Protein AF-A0A6G3WTG4-F1 (afdb_monomer_lite)

Secondary structure (DSSP, 8-state):
-HHHHHHHGGGSGGG---SSTTHHHHHHHHHHHTPPP-EEE-TT---EEETTSPBPSS---SS-TTTTTTS--TT-----TT--S--PPPHHHHHHHHHHT--HHHHHHHHHHHHHHHHHT-SS-SS---SSPPP---SSPPPHHHHHHHHHHHHHHHHHH-EEETTEEE-EEEEEETTTEEEEEE--SSTTTSTHHHHHHHHHHHHHH--HHHHHHHHHHHTTHHHHHHHHHTTGGGGGGT---SSSSHHHHHHHHHHHHHHTT-HHHHHTHHHHHHHHHHHHHHS----

Radius of gyration: 23.37 Å; chains: 1; bounding box: 62×55×61 Å

Structure (mmCIF, N/CA/C/O backbone):
data_AF-A0A6G3WTG4-F1
#
_entry.id   AF-A0A6G3WTG4-F1
#
loop_
_atom_site.group_PDB
_atom_site.id
_atom_site.type_symbol
_atom_site.label_atom_id
_atom_site.label_alt_id
_atom_site.label_comp_id
_atom_site.label_asym_id
_atom_site.label_entity_id
_atom_site.label_seq_id
_atom_site.pdbx_PDB_ins_code
_atom_site.Cartn_x
_atom_site.Cartn_y
_atom_site.Cartn_z
_atom_site.occupancy
_atom_site.B_iso_or_equiv
_atom_site.auth_seq_id
_atom_site.auth_comp_id
_atom_site.auth_asym_id
_atom_site.auth_atom_id
_atom_site.pdbx_PDB_model_num
ATOM 1 N N . THR A 1 1 ? 38.946 -6.877 -20.971 1.00 78.12 1 THR A N 1
ATOM 2 C CA . THR A 1 1 ? 39.059 -5.399 -20.914 1.00 78.12 1 THR A CA 1
ATOM 3 C C . THR A 1 1 ? 38.094 -4.863 -19.874 1.00 78.12 1 THR A C 1
ATOM 5 O O . THR A 1 1 ? 37.058 -5.487 -19.679 1.00 78.12 1 THR A O 1
ATOM 8 N N . GLU A 1 2 ? 38.395 -3.742 -19.220 1.00 84.19 2 GLU A N 1
ATOM 9 C CA . GLU A 1 2 ? 37.526 -3.104 -18.210 1.00 84.19 2 GLU A CA 1
ATOM 10 C C . GLU A 1 2 ? 36.091 -2.872 -18.721 1.00 84.19 2 GLU A C 1
ATOM 12 O O . GLU A 1 2 ? 35.128 -3.259 -18.064 1.00 84.19 2 GLU A O 1
ATOM 17 N N . ARG A 1 3 ? 35.951 -2.429 -19.978 1.00 83.31 3 ARG A N 1
ATOM 18 C CA . ARG A 1 3 ? 34.663 -2.282 -20.683 1.00 83.31 3 ARG A CA 1
ATOM 19 C C . ARG A 1 3 ? 33.805 -3.558 -20.717 1.00 83.31 3 ARG A C 1
ATOM 21 O O . ARG A 1 3 ? 32.595 -3.479 -20.557 1.00 83.31 3 ARG A O 1
ATOM 28 N N . HIS A 1 4 ? 34.415 -4.738 -20.860 1.00 80.62 4 HIS A N 1
ATOM 29 C CA . HIS A 1 4 ? 33.683 -6.014 -20.849 1.00 80.62 4 HIS A CA 1
ATOM 30 C C . HIS A 1 4 ? 33.113 -6.337 -19.464 1.00 80.62 4 HIS A C 1
ATOM 32 O O . HIS A 1 4 ? 32.021 -6.886 -19.367 1.00 80.62 4 HIS A O 1
ATOM 38 N N . ARG A 1 5 ? 33.835 -5.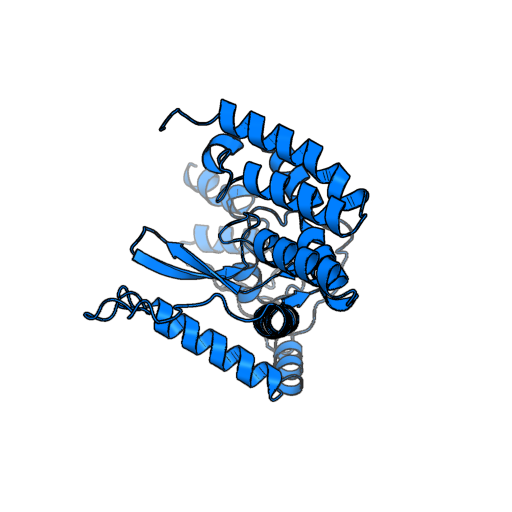987 -18.388 1.00 79.69 5 ARG A N 1
ATOM 39 C CA . ARG A 1 5 ? 33.347 -6.181 -17.014 1.00 79.69 5 ARG A CA 1
ATOM 40 C C . ARG A 1 5 ? 32.158 -5.272 -16.724 1.00 79.69 5 ARG A C 1
ATOM 42 O O . ARG A 1 5 ? 31.170 -5.746 -16.179 1.00 79.69 5 ARG A O 1
ATOM 49 N N . VAL A 1 6 ? 32.226 -4.011 -17.153 1.00 82.25 6 VAL A N 1
ATOM 50 C CA . VAL A 1 6 ? 31.122 -3.054 -16.989 1.00 82.25 6 VAL A CA 1
ATOM 51 C C . VAL A 1 6 ? 29.867 -3.527 -17.727 1.00 82.25 6 VAL A C 1
ATOM 53 O O . VAL A 1 6 ? 28.809 -3.614 -17.117 1.00 82.25 6 VAL A O 1
ATOM 56 N N . LEU A 1 7 ? 29.974 -3.914 -19.001 1.00 82.88 7 LEU A N 1
ATOM 57 C CA . LEU A 1 7 ? 28.808 -4.364 -19.775 1.00 82.88 7 LEU A CA 1
ATOM 58 C C . LEU A 1 7 ? 28.239 -5.703 -19.284 1.00 82.88 7 LEU A C 1
ATOM 60 O O . LEU A 1 7 ? 27.034 -5.917 -19.354 1.00 82.88 7 LEU A O 1
ATOM 64 N N . SER A 1 8 ? 29.068 -6.582 -18.710 1.00 79.44 8 SER A N 1
ATOM 65 C CA . SER A 1 8 ? 28.575 -7.829 -18.112 1.00 79.44 8 SER A CA 1
ATOM 66 C C . SER A 1 8 ? 27.673 -7.621 -16.889 1.00 79.44 8 SER A C 1
ATOM 68 O O . SER A 1 8 ? 26.942 -8.542 -16.537 1.00 79.44 8 SER A O 1
ATOM 70 N N . LEU A 1 9 ? 27.660 -6.423 -16.283 1.00 79.81 9 LEU A N 1
ATOM 71 C CA . LEU A 1 9 ? 26.745 -6.089 -15.186 1.00 79.81 9 LEU A CA 1
ATOM 72 C C . LEU A 1 9 ? 25.273 -6.097 -15.624 1.00 79.81 9 LEU A C 1
ATOM 74 O O . LEU A 1 9 ? 24.417 -6.393 -14.795 1.00 79.81 9 LEU A O 1
ATOM 78 N N . LEU A 1 10 ? 24.969 -5.859 -16.907 1.00 76.31 10 LEU A N 1
ATOM 79 C CA . LEU A 1 10 ? 23.600 -5.962 -17.443 1.00 76.31 10 LEU A CA 1
ATOM 80 C C . LEU A 1 10 ? 23.030 -7.383 -17.329 1.00 76.31 10 LEU A C 1
ATOM 82 O O . LEU A 1 10 ? 21.827 -7.564 -17.205 1.00 76.31 10 LEU A O 1
ATOM 86 N N . ARG A 1 11 ? 23.906 -8.396 -17.302 1.00 74.12 11 ARG A N 1
ATOM 87 C CA . ARG A 1 11 ? 23.529 -9.805 -17.115 1.00 74.12 11 ARG A CA 1
ATOM 88 C C . ARG A 1 11 ? 23.404 -10.205 -15.647 1.00 74.12 11 ARG A C 1
ATOM 90 O O . ARG A 1 11 ? 23.148 -11.365 -15.339 1.00 74.12 11 ARG A O 1
ATOM 97 N N . THR A 1 12 ? 23.654 -9.277 -14.730 1.00 71.62 12 THR A N 1
ATOM 98 C CA . THR A 1 12 ? 23.569 -9.528 -13.292 1.00 71.62 12 THR A CA 1
ATOM 99 C C . THR A 1 12 ? 22.287 -8.919 -12.736 1.00 71.62 12 THR A C 1
ATOM 101 O O . THR A 1 12 ? 21.845 -7.874 -13.213 1.00 71.62 12 THR A O 1
ATOM 104 N N . PRO A 1 13 ? 21.724 -9.480 -11.654 1.00 61.97 13 PRO A N 1
ATOM 105 C CA . PRO A 1 13 ? 20.524 -8.932 -11.021 1.00 61.97 13 PRO A CA 1
ATOM 106 C C . PRO A 1 13 ? 20.743 -7.567 -10.340 1.00 61.97 13 PRO A C 1
ATOM 108 O O . PRO A 1 13 ? 19.800 -7.028 -9.749 1.00 61.97 13 PRO A O 1
ATOM 111 N N . LEU A 1 14 ? 21.962 -7.006 -10.409 1.00 63.53 14 LEU A N 1
ATOM 112 C CA . LEU A 1 14 ? 22.322 -5.702 -9.847 1.00 63.53 14 LEU A CA 1
ATOM 113 C C . LEU A 1 14 ? 21.480 -4.567 -10.436 1.00 63.53 14 LEU A C 1
ATOM 115 O O . LEU A 1 14 ? 21.121 -3.646 -9.712 1.00 63.53 14 LEU A O 1
ATOM 119 N N . LEU A 1 15 ? 21.135 -4.647 -11.724 1.00 59.84 15 LEU A N 1
ATOM 120 C CA . LEU A 1 15 ? 20.312 -3.643 -12.412 1.00 59.84 15 LEU A CA 1
ATOM 121 C C . LEU A 1 15 ? 18.838 -4.064 -12.551 1.00 59.84 15 LEU A C 1
ATOM 123 O O . LEU A 1 15 ? 18.029 -3.325 -13.108 1.00 59.84 15 LEU A O 1
ATOM 127 N N . GLY A 1 16 ? 18.480 -5.230 -12.005 1.00 58.91 16 GLY A N 1
ATOM 128 C CA . GLY A 1 16 ? 17.195 -5.891 -12.220 1.00 58.91 16 GLY A CA 1
ATOM 129 C C . GLY A 1 16 ? 17.355 -7.211 -12.971 1.00 58.91 16 GLY A C 1
ATOM 130 O O . GLY A 1 16 ? 18.402 -7.484 -13.549 1.00 58.91 16 GLY A O 1
ATOM 131 N N . VAL A 1 17 ? 16.323 -8.052 -12.929 1.00 56.94 17 VAL A N 1
ATOM 132 C CA . VAL A 1 17 ? 16.232 -9.214 -13.822 1.00 56.94 17 VAL A CA 1
ATOM 133 C C . VAL A 1 17 ? 15.582 -8.721 -15.118 1.00 56.94 17 VAL A C 1
ATOM 135 O O . VAL A 1 17 ? 14.528 -8.081 -15.025 1.00 56.94 17 VAL A O 1
ATOM 138 N N . PRO A 1 18 ? 16.182 -8.959 -16.298 1.00 59.97 18 PRO A N 1
ATOM 139 C CA . PRO A 1 18 ? 15.568 -8.600 -17.570 1.00 59.97 18 PRO A CA 1
ATOM 140 C C . PRO A 1 18 ? 14.164 -9.195 -17.680 1.00 59.97 18 PRO A C 1
ATOM 142 O O . PRO A 1 18 ? 13.947 -10.367 -17.380 1.00 59.97 18 PRO A O 1
ATOM 145 N N . ALA A 1 19 ? 13.200 -8.382 -18.118 1.00 61.69 19 ALA A N 1
ATOM 146 C CA . ALA A 1 19 ? 11.822 -8.838 -18.311 1.00 61.69 19 ALA A CA 1
ATOM 147 C C . ALA A 1 19 ? 11.690 -9.846 -19.469 1.00 61.69 19 ALA A C 1
ATOM 149 O O . ALA A 1 19 ? 10.662 -10.509 -19.583 1.00 61.69 19 ALA A O 1
ATOM 150 N N . LEU A 1 20 ? 12.710 -9.934 -20.329 1.00 68.50 20 LEU A N 1
ATOM 151 C CA . LEU A 1 20 ? 12.785 -10.826 -21.476 1.00 68.50 20 LEU A CA 1
ATOM 152 C C . LEU A 1 20 ? 14.198 -11.402 -21.598 1.00 68.50 20 LEU A C 1
ATOM 154 O O . LEU A 1 20 ? 15.146 -10.615 -21.619 1.00 68.50 20 LEU A O 1
ATOM 158 N N . PRO A 1 21 ? 14.346 -12.730 -21.725 1.00 69.25 21 PRO A N 1
ATOM 159 C CA . PRO A 1 21 ? 15.634 -13.349 -22.025 1.00 69.25 21 PRO A CA 1
ATOM 160 C C . PRO A 1 21 ? 16.202 -12.841 -23.357 1.00 69.25 21 PRO A C 1
ATOM 162 O O . PRO A 1 21 ? 15.462 -12.721 -24.325 1.00 69.25 21 PRO A O 1
ATOM 165 N N . GLY A 1 22 ? 17.507 -12.588 -23.445 1.00 74.50 22 GLY A N 1
ATOM 166 C CA . GLY A 1 22 ? 18.177 -12.241 -24.706 1.00 74.50 22 GLY A CA 1
ATOM 167 C C . GLY A 1 22 ? 18.103 -10.764 -25.113 1.00 74.50 22 GLY A C 1
ATOM 168 O O . GLY A 1 22 ? 18.772 -10.376 -26.072 1.00 74.50 22 GLY A O 1
ATOM 169 N N . VAL A 1 23 ? 17.373 -9.918 -24.375 1.00 81.81 23 VAL A N 1
ATOM 170 C CA . VAL A 1 23 ? 17.452 -8.452 -24.538 1.00 81.81 23 VAL A CA 1
ATOM 171 C C . VAL A 1 23 ? 18.851 -7.965 -24.170 1.00 81.81 23 VAL A C 1
ATOM 173 O O . VAL A 1 23 ? 19.445 -7.177 -24.902 1.00 81.81 23 VAL A O 1
ATOM 176 N N . GLU A 1 24 ? 19.415 -8.499 -23.089 1.00 83.88 24 GLU A N 1
ATOM 177 C CA . GLU A 1 24 ? 20.745 -8.164 -22.590 1.00 83.88 24 GLU A CA 1
ATOM 178 C C . GLU A 1 24 ? 21.856 -8.411 -23.621 1.00 83.88 24 GLU A C 1
ATOM 180 O O . GLU A 1 24 ? 22.848 -7.683 -23.650 1.00 83.88 24 GLU A O 1
ATOM 185 N N . ASP A 1 25 ? 21.703 -9.413 -24.490 1.00 83.50 25 ASP A N 1
ATOM 186 C CA . ASP A 1 25 ? 22.703 -9.726 -25.510 1.00 83.50 25 ASP A CA 1
ATOM 187 C C . ASP A 1 25 ? 22.714 -8.686 -26.633 1.00 83.50 25 ASP A C 1
ATOM 189 O O . ASP A 1 25 ? 23.789 -8.267 -27.075 1.00 83.50 25 ASP A O 1
ATOM 193 N N . GLU A 1 26 ? 21.537 -8.220 -27.051 1.00 85.31 26 GLU A N 1
ATOM 194 C CA . GLU A 1 26 ? 21.416 -7.158 -28.049 1.00 85.31 26 GLU A CA 1
ATOM 195 C C . GLU A 1 26 ? 21.790 -5.788 -27.452 1.00 85.31 26 GLU A C 1
ATOM 197 O O . GLU A 1 26 ? 22.545 -5.050 -28.085 1.00 85.31 26 GLU A O 1
ATOM 202 N N . GLU A 1 27 ? 21.412 -5.490 -26.199 1.00 86.50 27 GLU A N 1
ATOM 203 C CA . GLU A 1 27 ? 21.856 -4.274 -25.494 1.00 86.50 27 GLU A CA 1
ATOM 204 C C . GLU A 1 27 ? 23.383 -4.199 -25.400 1.00 86.50 27 GLU A C 1
ATOM 206 O O . GLU A 1 27 ? 23.992 -3.170 -25.702 1.00 86.50 27 GLU A O 1
ATOM 211 N N . VAL A 1 28 ? 24.028 -5.302 -25.008 1.00 87.25 28 VAL A N 1
ATOM 212 C CA . VAL A 1 28 ? 25.489 -5.379 -24.922 1.00 87.25 28 VAL A CA 1
ATOM 213 C C . VAL A 1 28 ? 26.121 -5.191 -26.303 1.00 87.25 28 VAL A C 1
ATOM 215 O O . VAL A 1 28 ? 27.131 -4.493 -26.405 1.00 87.25 28 VAL A O 1
ATOM 218 N N . ALA A 1 29 ? 25.551 -5.767 -27.366 1.00 86.56 29 ALA A N 1
ATOM 219 C CA . ALA A 1 29 ? 26.068 -5.626 -28.728 1.00 86.56 29 ALA A CA 1
ATOM 220 C C . ALA A 1 29 ? 25.998 -4.177 -29.253 1.00 86.56 29 ALA A C 1
ATOM 222 O O . ALA A 1 29 ? 26.974 -3.682 -29.830 1.00 86.56 29 ALA A O 1
ATOM 223 N N . GLU A 1 30 ? 24.886 -3.477 -29.017 1.00 86.81 30 GLU A N 1
ATOM 224 C CA . GLU A 1 30 ? 24.714 -2.070 -29.406 1.00 86.81 30 GLU A CA 1
ATOM 225 C C . GLU A 1 30 ? 25.645 -1.154 -28.589 1.00 86.81 30 GLU A C 1
ATOM 227 O O . GLU A 1 30 ? 26.399 -0.358 -29.156 1.00 86.81 30 GLU A O 1
ATOM 232 N N . LEU A 1 31 ? 25.745 -1.364 -27.271 1.00 90.25 31 LEU A N 1
ATOM 233 C CA . LEU A 1 31 ? 26.673 -0.616 -26.409 1.00 90.25 31 LEU A CA 1
ATOM 234 C C . LEU A 1 31 ? 28.150 -0.868 -26.749 1.00 90.25 31 LEU A C 1
ATOM 236 O O . LEU A 1 31 ? 28.999 0.016 -26.579 1.00 90.25 31 LEU A O 1
ATOM 240 N N . TRP A 1 32 ? 28.499 -2.063 -27.231 1.00 87.81 32 TRP A N 1
ATOM 241 C CA . TRP A 1 32 ? 29.840 -2.342 -27.754 1.00 87.81 32 TRP A CA 1
ATOM 242 C C . TRP A 1 32 ? 30.146 -1.542 -29.018 1.00 87.81 32 TRP A C 1
ATOM 244 O O . TRP A 1 32 ? 31.274 -1.064 -29.170 1.00 87.81 32 TRP A O 1
ATOM 254 N N . SER A 1 33 ? 29.140 -1.335 -29.863 1.00 87.44 33 SER A N 1
ATOM 255 C CA . SER A 1 33 ? 29.234 -0.521 -31.080 1.00 87.44 33 SER A CA 1
ATOM 256 C C . SER A 1 33 ? 29.268 0.984 -30.783 1.00 87.44 33 SER A C 1
ATOM 258 O O . SER A 1 33 ? 29.678 1.769 -31.631 1.00 87.44 33 SER A O 1
ATOM 260 N N . GLY A 1 34 ? 28.965 1.375 -29.538 1.00 86.75 34 GLY A N 1
ATOM 261 C CA . GLY A 1 34 ? 28.900 2.773 -29.107 1.00 86.75 34 GLY A CA 1
ATOM 262 C C . GLY A 1 34 ? 27.528 3.408 -29.334 1.00 86.75 34 GLY A C 1
ATOM 263 O O . GLY A 1 34 ? 27.402 4.621 -29.180 1.00 86.75 34 GLY A O 1
ATOM 264 N N . ASP A 1 35 ? 26.527 2.595 -29.669 1.00 88.94 35 ASP A N 1
ATOM 265 C CA . ASP A 1 35 ? 25.153 3.021 -29.896 1.00 88.94 35 ASP A CA 1
ATOM 266 C C . ASP A 1 35 ? 24.336 2.987 -28.596 1.00 88.94 35 ASP A C 1
ATOM 268 O O . ASP A 1 35 ? 24.682 2.308 -27.624 1.00 88.94 35 ASP A O 1
ATOM 272 N N . VAL A 1 36 ? 23.232 3.738 -28.579 1.00 88.12 36 VAL A N 1
ATOM 273 C CA . VAL A 1 36 ? 22.210 3.645 -27.528 1.00 88.12 36 VAL A CA 1
ATOM 274 C C . VAL A 1 36 ? 21.257 2.509 -27.906 1.00 88.12 36 VAL A C 1
ATOM 276 O O . VAL A 1 36 ? 20.676 2.597 -28.988 1.00 88.12 36 VAL A O 1
ATOM 279 N N . PRO A 1 37 ? 21.056 1.485 -27.053 1.00 88.06 37 PRO A N 1
ATOM 280 C CA . PRO A 1 37 ? 20.137 0.394 -27.359 1.00 88.06 37 PRO A CA 1
ATOM 281 C C . PRO A 1 37 ? 18.717 0.888 -27.628 1.00 88.06 37 PRO A C 1
ATOM 283 O O . PRO A 1 37 ? 18.170 1.699 -26.872 1.00 88.06 37 PRO A O 1
ATOM 286 N N . VAL A 1 38 ? 18.110 0.388 -28.701 1.00 86.56 38 VAL A N 1
ATOM 287 C CA . VAL A 1 38 ? 16.732 0.705 -29.087 1.00 86.56 38 VAL A CA 1
ATOM 288 C C . VAL A 1 38 ? 16.013 -0.588 -29.422 1.00 86.56 38 VAL A C 1
ATOM 290 O O . VAL A 1 38 ? 16.534 -1.429 -30.144 1.00 86.56 38 VAL A O 1
ATOM 293 N N . PHE A 1 39 ? 14.772 -0.713 -28.958 1.00 87.31 39 PHE A N 1
ATOM 294 C CA . PHE A 1 39 ? 13.924 -1.846 -29.298 1.00 87.31 39 PHE A CA 1
ATOM 295 C C . PHE A 1 39 ? 12.597 -1.384 -29.889 1.00 87.31 39 PHE A C 1
ATOM 297 O O . PHE A 1 39 ? 11.976 -0.436 -29.406 1.00 87.31 39 PHE A O 1
ATOM 304 N N . GLY A 1 40 ? 12.159 -2.067 -30.943 1.00 85.94 40 GLY A N 1
ATOM 305 C CA . GLY A 1 40 ? 10.890 -1.828 -31.621 1.00 85.94 40 GLY A CA 1
ATOM 306 C C . GLY A 1 40 ? 9.964 -3.034 -31.534 1.00 85.94 40 GLY A C 1
ATOM 307 O O . GLY A 1 40 ? 10.412 -4.172 -31.461 1.00 85.94 40 GLY A O 1
ATOM 308 N N . THR A 1 41 ? 8.656 -2.794 -31.592 1.00 86.56 41 THR A N 1
ATOM 309 C CA . THR A 1 41 ? 7.633 -3.842 -31.706 1.00 86.56 41 THR A CA 1
ATOM 310 C C . THR A 1 41 ? 6.476 -3.350 -32.577 1.00 86.56 41 THR A C 1
ATOM 312 O O . THR A 1 41 ? 6.261 -2.143 -32.723 1.00 86.56 41 THR A O 1
ATOM 315 N N . ARG A 1 42 ? 5.728 -4.269 -33.195 1.00 86.31 42 ARG A N 1
ATOM 316 C CA . ARG A 1 42 ? 4.506 -3.941 -33.938 1.00 86.31 42 ARG A CA 1
ATOM 317 C C . ARG A 1 42 ? 3.345 -4.050 -32.958 1.00 86.31 42 ARG A C 1
ATOM 319 O O . ARG A 1 42 ? 3.260 -5.072 -32.290 1.00 86.31 42 ARG A O 1
ATOM 326 N N . PRO A 1 43 ? 2.399 -3.094 -32.914 1.00 83.44 43 PRO A N 1
ATOM 327 C CA . PRO A 1 43 ? 1.315 -3.129 -31.932 1.00 83.44 43 PRO A CA 1
ATOM 328 C C . PRO A 1 43 ? 0.539 -4.453 -31.903 1.00 83.44 43 PRO A C 1
ATOM 330 O O . PRO A 1 43 ? 0.196 -4.927 -30.830 1.00 83.44 43 PRO A O 1
ATOM 333 N N . GLY A 1 44 ? 0.290 -5.069 -33.063 1.00 85.50 44 GLY A N 1
ATOM 334 C CA . GLY A 1 44 ? -0.403 -6.358 -33.184 1.00 85.50 44 GLY A CA 1
ATOM 335 C C . GLY A 1 44 ? 0.490 -7.599 -33.078 1.00 85.50 44 GLY A C 1
ATOM 336 O O . GLY A 1 44 ? 0.022 -8.685 -33.396 1.00 85.50 44 GLY A O 1
ATOM 337 N N . SER A 1 45 ? 1.757 -7.455 -32.687 1.00 83.62 45 SER A N 1
ATOM 338 C CA . SER A 1 45 ? 2.714 -8.551 -32.522 1.00 83.62 45 SER A CA 1
ATOM 339 C C . SER A 1 45 ? 3.280 -8.552 -31.103 1.00 83.62 45 SER A C 1
ATOM 341 O O . SER A 1 45 ? 3.248 -7.541 -30.402 1.00 83.62 45 SER A O 1
ATOM 343 N N . THR A 1 46 ? 3.795 -9.701 -30.684 1.00 80.75 46 THR A N 1
ATOM 344 C CA . THR A 1 46 ? 4.635 -9.846 -29.491 1.00 80.75 46 THR A CA 1
ATOM 345 C C . THR A 1 46 ? 6.120 -9.892 -29.840 1.00 80.75 46 THR A C 1
ATOM 347 O O . THR A 1 46 ? 6.948 -10.021 -28.947 1.00 80.75 46 THR A O 1
ATOM 350 N N . GLU A 1 47 ? 6.476 -9.804 -31.121 1.00 83.38 47 GLU A N 1
ATOM 351 C CA . GLU A 1 47 ? 7.868 -9.780 -31.566 1.00 83.38 47 GLU A CA 1
ATOM 352 C C . GLU A 1 47 ? 8.541 -8.455 -31.197 1.00 83.38 47 GLU A C 1
ATOM 354 O O . GLU A 1 47 ? 7.951 -7.373 -31.328 1.00 83.38 47 GLU A O 1
ATOM 359 N N . LEU A 1 48 ? 9.795 -8.557 -30.763 1.00 84.69 48 LEU A N 1
ATOM 360 C CA . LEU A 1 48 ? 10.671 -7.437 -30.447 1.00 84.69 48 LEU A CA 1
ATOM 361 C C . LEU A 1 48 ? 11.875 -7.459 -31.398 1.00 84.69 48 LEU A C 1
ATOM 363 O O . LEU A 1 48 ? 12.441 -8.522 -31.656 1.00 84.69 48 LEU A O 1
ATOM 367 N N . TRP A 1 49 ? 12.282 -6.296 -31.903 1.00 87.88 49 TRP A N 1
ATOM 368 C CA . TRP A 1 49 ? 13.476 -6.140 -32.739 1.00 87.88 49 TRP A CA 1
ATOM 369 C C . TRP A 1 49 ? 14.458 -5.165 -32.104 1.00 87.88 49 TRP A C 1
ATOM 371 O O . TRP A 1 49 ? 14.022 -4.147 -31.568 1.00 87.88 49 TRP A O 1
ATOM 381 N N . SER A 1 50 ? 15.759 -5.448 -32.195 1.00 87.81 50 SER A N 1
ATOM 382 C CA . SER A 1 50 ? 16.813 -4.498 -31.816 1.00 87.81 50 SER A CA 1
ATOM 383 C C . SER A 1 50 ? 16.958 -3.374 -32.845 1.00 87.81 50 SER A C 1
ATOM 385 O O . SER A 1 50 ? 16.426 -3.460 -33.960 1.00 87.81 50 SER A O 1
ATOM 387 N N . GLY A 1 51 ? 17.718 -2.328 -32.510 1.00 81.88 51 GLY A N 1
ATOM 388 C CA . GLY A 1 51 ? 18.022 -1.214 -33.413 1.00 81.88 51 GLY A CA 1
ATOM 389 C C . GLY A 1 51 ? 18.764 -1.661 -34.675 1.00 81.88 51 GLY A C 1
ATOM 390 O O . GLY A 1 51 ? 18.688 -1.006 -35.713 1.00 81.88 51 GLY A O 1
ATOM 391 N N . THR A 1 52 ? 19.392 -2.842 -34.627 1.00 81.69 52 THR A N 1
ATOM 392 C CA . THR A 1 52 ? 20.047 -3.495 -35.771 1.00 81.69 52 THR A CA 1
ATOM 393 C C . THR A 1 52 ? 19.099 -4.332 -36.646 1.00 81.69 52 THR A C 1
ATOM 395 O O . THR A 1 52 ? 19.524 -4.894 -37.656 1.00 81.69 52 THR A O 1
ATOM 398 N N . GLY A 1 53 ? 17.813 -4.415 -36.286 1.00 81.50 53 GLY A N 1
ATOM 399 C CA . GLY A 1 53 ? 16.774 -5.134 -37.029 1.00 81.50 53 GLY A CA 1
ATOM 400 C C . GLY A 1 53 ? 16.717 -6.642 -36.764 1.00 81.50 53 GLY A C 1
ATOM 401 O O . GLY A 1 53 ? 15.969 -7.347 -37.443 1.00 81.50 53 GLY A O 1
ATOM 402 N N . ARG A 1 54 ? 17.482 -7.157 -35.795 1.00 83.75 54 ARG A N 1
ATOM 403 C CA . ARG A 1 54 ? 17.419 -8.568 -35.392 1.00 83.75 54 ARG A CA 1
ATOM 404 C C . ARG A 1 54 ? 16.249 -8.797 -34.451 1.00 83.75 54 ARG A C 1
ATOM 406 O O . ARG A 1 54 ? 15.988 -7.978 -33.576 1.00 83.75 54 ARG A O 1
ATOM 413 N N . THR A 1 55 ? 15.566 -9.922 -34.613 1.00 82.75 55 THR A N 1
ATOM 414 C CA . THR A 1 55 ? 14.530 -10.351 -33.671 1.00 82.75 55 THR A CA 1
ATOM 415 C C . THR A 1 55 ? 15.180 -10.801 -32.368 1.00 82.75 55 THR A C 1
ATOM 417 O O . THR A 1 55 ? 16.063 -11.658 -32.381 1.00 82.75 55 THR A O 1
ATOM 420 N N . VAL A 1 56 ? 14.733 -10.228 -31.255 1.00 81.69 56 VAL A N 1
ATOM 421 C CA . VAL A 1 56 ? 15.134 -10.646 -29.911 1.00 81.69 56 VAL A CA 1
ATOM 422 C C . VAL A 1 56 ? 14.377 -11.926 -29.563 1.00 81.69 56 VAL A C 1
ATOM 424 O O . VAL A 1 56 ? 13.184 -12.042 -29.849 1.00 81.69 56 VAL A O 1
ATOM 427 N N . ALA A 1 57 ? 15.065 -12.908 -28.982 1.00 66.06 57 ALA A N 1
ATOM 428 C CA . ALA A 1 57 ? 14.416 -14.126 -28.514 1.00 66.06 57 ALA A CA 1
ATOM 429 C C . ALA A 1 57 ? 13.440 -13.799 -27.365 1.00 66.06 57 ALA A C 1
ATOM 431 O O . ALA A 1 57 ? 13.753 -12.992 -26.503 1.00 66.06 57 ALA A O 1
ATOM 432 N N . GLY A 1 58 ? 12.260 -14.423 -27.344 1.00 60.47 58 GLY A N 1
ATOM 433 C CA . GLY A 1 58 ? 11.237 -14.186 -26.316 1.00 60.47 58 GLY A CA 1
ATOM 434 C C . GLY A 1 58 ? 10.086 -13.284 -26.782 1.00 60.47 58 GLY A C 1
ATOM 435 O O . GLY A 1 58 ? 10.261 -12.338 -27.546 1.00 60.47 58 GLY A O 1
ATOM 436 N N . ALA A 1 59 ? 8.869 -13.615 -26.349 1.00 54.56 59 ALA A N 1
ATOM 437 C CA . ALA A 1 59 ? 7.663 -12.848 -26.653 1.00 54.56 59 ALA A CA 1
ATOM 438 C C . ALA A 1 59 ? 7.526 -11.664 -25.692 1.00 54.56 59 ALA A C 1
ATOM 440 O O . ALA A 1 59 ? 7.770 -11.837 -24.506 1.00 54.56 59 ALA A O 1
ATOM 441 N N . ALA A 1 60 ? 7.088 -10.499 -26.184 1.00 55.34 60 ALA A N 1
ATOM 442 C CA . ALA A 1 60 ? 6.835 -9.302 -25.383 1.00 55.34 60 ALA A CA 1
ATOM 443 C C . ALA A 1 60 ? 6.127 -9.645 -24.054 1.00 55.34 60 ALA A C 1
ATOM 445 O O . ALA A 1 60 ? 5.111 -10.346 -24.070 1.00 55.34 60 ALA A O 1
ATOM 446 N N . PRO A 1 61 ? 6.637 -9.149 -22.911 1.00 54.22 61 PRO A N 1
ATOM 447 C CA . PRO A 1 61 ? 6.190 -9.589 -21.595 1.00 54.22 61 PRO A CA 1
ATOM 448 C C . PRO A 1 61 ? 4.729 -9.209 -21.403 1.00 54.22 61 PRO A C 1
ATOM 450 O O . PRO A 1 61 ? 4.330 -8.148 -21.882 1.00 54.22 61 PRO A O 1
ATOM 453 N N . ASP A 1 62 ? 3.953 -9.999 -20.654 1.00 51.97 62 ASP A N 1
ATOM 454 C CA . ASP A 1 62 ? 2.527 -9.774 -20.332 1.00 51.97 62 ASP A CA 1
ATOM 455 C C . ASP A 1 62 ? 2.187 -8.346 -19.853 1.00 51.97 62 ASP A C 1
ATOM 457 O O . ASP A 1 62 ? 1.047 -7.892 -19.973 1.00 51.97 62 ASP A O 1
ATOM 461 N N . ARG A 1 63 ? 3.184 -7.590 -19.369 1.00 52.28 63 ARG A N 1
ATOM 462 C CA . ARG A 1 63 ? 3.048 -6.217 -18.861 1.00 52.28 63 ARG A CA 1
ATOM 463 C C . ARG A 1 63 ? 3.911 -5.194 -19.622 1.00 52.28 63 ARG A C 1
ATOM 465 O O . ARG A 1 63 ? 4.978 -5.547 -20.111 1.00 52.28 63 ARG A O 1
ATOM 472 N N . PRO A 1 64 ? 3.463 -3.933 -19.795 1.00 48.47 64 PRO A N 1
ATOM 473 C CA . PRO A 1 64 ? 4.264 -2.893 -20.450 1.00 48.47 64 PRO A CA 1
ATOM 474 C C . PRO A 1 64 ? 5.535 -2.549 -19.655 1.00 48.47 64 PRO A C 1
ATOM 476 O O . PRO A 1 64 ? 5.509 -2.562 -18.425 1.00 48.47 64 PRO A O 1
ATOM 479 N N . SER A 1 65 ? 6.608 -2.114 -20.330 1.00 44.25 65 SER A N 1
ATOM 480 C CA . SER A 1 65 ? 7.860 -1.694 -19.662 1.00 44.25 65 SER A CA 1
ATOM 481 C C . SER A 1 65 ? 7.711 -0.470 -18.742 1.00 44.25 65 SER A C 1
ATOM 483 O O . SER A 1 65 ? 8.529 -0.252 -17.851 1.00 44.25 65 SER A O 1
ATOM 485 N N . TYR A 1 66 ? 6.664 0.342 -18.926 1.00 42.28 66 TYR A N 1
ATOM 486 C CA . TYR A 1 66 ? 6.363 1.469 -18.036 1.00 42.28 66 TYR A CA 1
ATOM 487 C C . TYR A 1 66 ? 5.576 1.055 -16.782 1.00 42.28 66 TYR A C 1
ATOM 489 O O . TYR A 1 66 ? 5.501 1.831 -15.830 1.00 42.28 66 TYR A O 1
ATOM 497 N N . ASP A 1 67 ? 4.975 -0.138 -16.776 1.00 38.66 67 ASP A N 1
ATOM 498 C CA . ASP A 1 67 ? 4.196 -0.667 -15.650 1.00 38.66 67 ASP A CA 1
ATOM 499 C C . ASP A 1 67 ? 5.090 -1.499 -14.722 1.00 38.66 67 ASP A C 1
ATOM 501 O O . ASP A 1 67 ? 5.027 -1.373 -13.502 1.00 38.66 67 ASP A O 1
ATOM 505 N N . THR A 1 68 ? 6.062 -2.220 -15.296 1.00 36.97 68 THR A N 1
ATOM 506 C CA . THR A 1 68 ? 7.166 -2.834 -14.537 1.00 36.97 68 THR A CA 1
ATOM 507 C C . THR A 1 68 ? 8.004 -1.799 -13.785 1.00 36.97 68 THR A C 1
ATOM 509 O O . THR A 1 68 ? 8.582 -2.109 -12.750 1.00 36.97 68 THR A O 1
ATOM 512 N N . ALA A 1 69 ? 8.045 -0.547 -14.256 1.00 31.70 69 ALA A N 1
ATOM 513 C CA . ALA A 1 69 ? 8.741 0.549 -13.593 1.00 31.70 69 ALA A CA 1
ATOM 514 C C . ALA A 1 69 ? 8.070 1.033 -12.292 1.00 31.70 69 ALA A C 1
ATOM 516 O O . ALA A 1 69 ? 8.781 1.575 -11.440 1.00 31.70 69 ALA A O 1
ATOM 517 N N . ARG A 1 70 ? 6.743 0.862 -12.157 1.00 35.91 70 ARG A N 1
ATOM 518 C CA . ARG A 1 70 ? 5.940 1.247 -10.978 1.00 35.91 70 ARG A CA 1
ATOM 519 C C . ARG A 1 70 ? 5.943 0.190 -9.876 1.00 35.91 70 ARG A C 1
ATOM 521 O O . ARG A 1 70 ? 5.822 0.556 -8.715 1.00 35.91 70 ARG A O 1
ATOM 528 N N . ASP A 1 71 ? 6.145 -1.072 -10.243 1.00 35.06 71 ASP A N 1
ATOM 529 C CA . ASP A 1 71 ? 6.242 -2.222 -9.329 1.00 35.06 71 ASP A CA 1
ATOM 530 C C . ASP A 1 71 ? 7.677 -2.433 -8.796 1.00 35.06 71 ASP A C 1
ATOM 532 O O . ASP A 1 71 ? 7.984 -3.446 -8.177 1.00 35.06 71 ASP A O 1
ATOM 536 N N . ARG A 1 72 ? 8.594 -1.472 -9.015 1.00 39.16 72 ARG A N 1
ATOM 537 C CA . ARG A 1 72 ? 9.987 -1.510 -8.517 1.00 39.16 72 ARG A CA 1
ATOM 538 C C . ARG A 1 72 ? 10.095 -1.244 -7.011 1.00 39.16 72 ARG A C 1
ATOM 540 O O . ARG A 1 72 ? 11.003 -0.544 -6.565 1.00 39.16 72 ARG A O 1
ATOM 547 N N . SER A 1 73 ? 9.204 -1.830 -6.221 1.00 34.94 73 SER A N 1
ATOM 548 C CA . SER A 1 73 ? 9.514 -2.102 -4.825 1.00 34.94 73 SER A CA 1
ATOM 549 C C . SER A 1 73 ? 10.558 -3.229 -4.790 1.00 34.94 73 SER A C 1
ATOM 551 O O . SER A 1 73 ? 10.376 -4.242 -5.467 1.00 34.94 73 SER A O 1
ATOM 553 N N . PRO A 1 74 ? 11.652 -3.111 -4.017 1.00 35.34 74 PRO A N 1
ATOM 554 C CA . PRO A 1 74 ? 12.734 -4.108 -3.971 1.00 35.34 74 PRO A CA 1
ATOM 555 C C . PRO A 1 74 ? 12.308 -5.531 -3.556 1.00 35.34 74 PRO A C 1
ATOM 557 O O . PRO A 1 74 ? 13.126 -6.449 -3.588 1.00 35.34 74 PRO A O 1
ATOM 560 N N . HIS A 1 75 ? 11.052 -5.717 -3.149 1.00 38.66 75 HIS A N 1
ATOM 561 C CA . HIS A 1 75 ? 10.554 -6.882 -2.422 1.00 38.66 75 HIS A CA 1
ATOM 562 C C . HIS A 1 75 ? 9.772 -7.897 -3.272 1.00 38.66 75 HIS A C 1
ATOM 564 O O . HIS A 1 75 ? 9.415 -8.951 -2.759 1.00 38.66 75 HIS A O 1
ATOM 570 N N . ASP A 1 76 ? 9.575 -7.657 -4.573 1.00 35.75 76 ASP A N 1
ATOM 571 C CA . ASP A 1 76 ? 8.772 -8.537 -5.447 1.00 35.75 76 ASP A CA 1
ATOM 572 C C . ASP A 1 76 ? 9.556 -9.618 -6.191 1.00 35.75 76 ASP A C 1
ATOM 574 O O . ASP A 1 76 ? 9.130 -10.142 -7.219 1.00 35.75 76 ASP A O 1
ATOM 578 N N . ARG A 1 77 ? 10.714 -10.004 -5.658 1.00 40.97 77 ARG A N 1
ATOM 579 C CA . ARG A 1 77 ? 11.555 -11.053 -6.244 1.00 40.97 77 ARG A CA 1
ATOM 580 C C . ARG A 1 77 ? 11.207 -12.443 -5.709 1.00 40.97 77 ARG A C 1
ATOM 582 O O . ARG A 1 77 ? 12.083 -13.154 -5.229 1.00 40.97 77 ARG A O 1
ATOM 589 N N . ALA A 1 78 ? 9.949 -12.852 -5.842 1.00 30.95 78 ALA A N 1
ATOM 590 C CA . ALA A 1 78 ? 9.617 -14.272 -5.897 1.00 30.95 78 ALA A CA 1
ATOM 591 C C . ALA A 1 78 ? 9.444 -14.635 -7.375 1.00 30.95 78 ALA A C 1
ATOM 593 O O . ALA A 1 78 ? 8.416 -14.345 -7.982 1.00 30.95 78 ALA A O 1
ATOM 594 N N . ALA A 1 79 ? 10.500 -15.190 -7.972 1.00 32.09 79 ALA A N 1
ATOM 595 C CA . ALA A 1 79 ? 10.435 -15.747 -9.314 1.00 32.09 79 ALA A CA 1
ATOM 596 C C . ALA A 1 79 ? 9.407 -16.882 -9.310 1.00 32.09 79 ALA A C 1
ATOM 598 O O . ALA A 1 79 ? 9.623 -17.889 -8.638 1.00 32.09 79 ALA A O 1
ATOM 599 N N . ASP A 1 80 ? 8.300 -16.709 -10.029 1.00 29.75 80 ASP A N 1
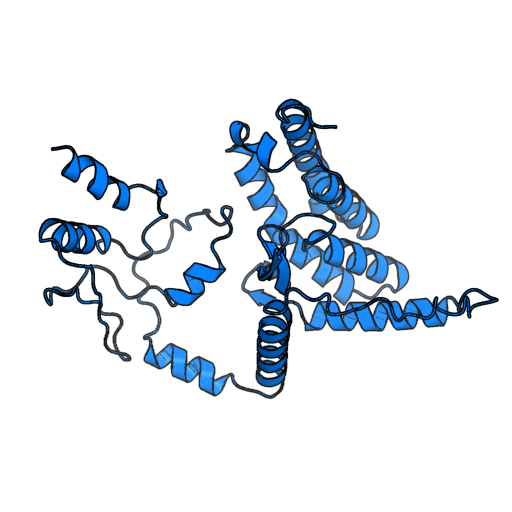ATOM 600 C CA . ASP A 1 80 ? 7.402 -17.811 -10.352 1.00 29.75 80 ASP A CA 1
ATOM 601 C C . ASP A 1 80 ? 8.141 -18.735 -11.340 1.00 29.75 80 ASP A C 1
ATOM 603 O O . ASP A 1 80 ? 8.431 -18.318 -12.468 1.00 29.75 80 ASP A O 1
ATOM 607 N N . PRO A 1 81 ? 8.523 -19.964 -10.944 1.00 29.38 81 PRO A N 1
ATOM 608 C CA . PRO A 1 81 ? 9.321 -20.847 -11.785 1.00 29.38 81 PRO A CA 1
ATOM 609 C C . PRO A 1 81 ? 8.489 -21.535 -12.883 1.00 29.38 81 PRO A C 1
ATOM 611 O O . PRO A 1 81 ? 9.007 -22.415 -13.569 1.00 29.38 81 PRO A O 1
ATOM 614 N N . ALA A 1 82 ? 7.219 -21.150 -13.071 1.00 29.50 82 ALA A N 1
ATOM 615 C CA . ALA A 1 82 ? 6.309 -21.738 -14.052 1.00 29.50 82 ALA A CA 1
ATOM 616 C C . ALA A 1 82 ? 5.970 -20.831 -15.255 1.00 29.50 82 ALA A C 1
ATOM 618 O O . ALA A 1 82 ? 5.031 -21.130 -15.993 1.00 29.50 82 ALA A O 1
ATOM 619 N N . ALA A 1 83 ? 6.731 -19.762 -15.519 1.00 37.44 83 ALA A N 1
ATOM 620 C CA . ALA A 1 83 ? 6.583 -18.956 -16.738 1.00 37.44 83 ALA A CA 1
ATOM 621 C C . ALA A 1 83 ? 7.219 -19.650 -17.965 1.00 37.44 83 ALA A C 1
ATOM 623 O O . ALA A 1 83 ? 8.179 -19.163 -18.557 1.00 37.44 83 ALA A O 1
ATOM 624 N N . GLY A 1 84 ? 6.706 -20.828 -18.325 1.00 32.25 84 GLY A N 1
ATOM 625 C CA . GLY A 1 84 ? 6.985 -21.460 -19.612 1.00 32.25 84 GLY A CA 1
ATOM 626 C C . GLY A 1 84 ? 6.110 -20.849 -20.709 1.00 32.25 84 GLY A C 1
ATOM 627 O O . GLY A 1 84 ? 4.891 -20.860 -20.578 1.00 32.25 84 GLY A O 1
ATOM 628 N N . ASP A 1 85 ? 6.736 -20.324 -21.765 1.00 37.97 85 ASP A N 1
ATOM 629 C CA . ASP A 1 85 ? 6.207 -20.088 -23.125 1.00 37.97 85 ASP A CA 1
ATOM 630 C C . ASP A 1 85 ? 4.797 -19.470 -23.297 1.00 37.97 85 ASP A C 1
ATOM 632 O O . ASP A 1 85 ? 4.179 -19.598 -24.358 1.00 37.97 85 ASP A O 1
ATOM 636 N N . ALA A 1 86 ? 4.271 -18.745 -22.310 1.00 42.69 86 ALA A N 1
ATOM 637 C CA . ALA A 1 86 ? 3.039 -17.984 -22.480 1.00 42.69 86 ALA A CA 1
ATOM 638 C C . ALA A 1 86 ? 3.330 -16.702 -23.279 1.00 42.69 86 ALA A C 1
ATOM 640 O O . ALA A 1 86 ? 3.903 -15.738 -22.774 1.00 42.69 86 ALA A O 1
ATOM 641 N N . VAL A 1 87 ? 2.945 -16.696 -24.556 1.00 56.03 87 VAL A N 1
ATOM 642 C CA . VAL A 1 87 ? 2.945 -15.489 -25.391 1.00 56.03 87 VAL A CA 1
ATOM 643 C C . VAL A 1 87 ? 1.915 -14.514 -24.817 1.00 56.03 87 VAL A C 1
ATOM 645 O O . VAL A 1 87 ? 0.712 -14.753 -24.920 1.00 56.03 87 VAL A O 1
ATOM 648 N N . GLY A 1 88 ? 2.383 -13.428 -24.202 1.00 66.56 88 GLY A N 1
ATOM 649 C CA . GLY A 1 88 ? 1.499 -12.426 -23.611 1.00 66.56 88 GLY A CA 1
ATOM 650 C C . GLY A 1 88 ? 0.659 -11.649 -24.633 1.00 66.56 88 GLY A C 1
ATOM 651 O O . GLY A 1 88 ? 0.911 -11.726 -25.837 1.00 66.56 88 GLY A O 1
ATOM 652 N N . PRO A 1 89 ? -0.357 -10.865 -24.221 1.00 77.69 89 PRO A N 1
ATOM 653 C CA . PRO A 1 89 ? -1.201 -10.139 -25.160 1.00 77.69 89 PRO A CA 1
ATOM 654 C C . PRO A 1 89 ? -0.391 -9.062 -25.881 1.00 77.69 89 PRO A C 1
ATOM 656 O O . PRO A 1 89 ? 0.448 -8.390 -25.275 1.00 77.69 89 PRO A O 1
ATOM 659 N N . THR A 1 90 ? -0.688 -8.847 -27.161 1.00 85.81 90 THR A N 1
ATOM 660 C CA . THR A 1 90 ? -0.051 -7.807 -27.982 1.00 85.81 90 THR A CA 1
ATOM 661 C C . THR A 1 90 ? -0.299 -6.408 -27.405 1.00 85.81 90 THR A C 1
ATOM 663 O O . THR A 1 90 ? -1.264 -6.177 -26.667 1.00 85.81 90 THR A O 1
ATOM 666 N N . GLY A 1 91 ? 0.548 -5.434 -27.757 1.00 82.62 91 GLY A N 1
ATOM 667 C CA . GLY A 1 91 ? 0.358 -4.043 -27.326 1.00 82.62 91 GLY A CA 1
ATOM 668 C C . GLY A 1 91 ? -1.006 -3.475 -27.741 1.00 82.62 91 GLY A C 1
ATOM 669 O O . GLY A 1 91 ? -1.656 -2.781 -26.961 1.00 82.62 91 GLY A O 1
ATOM 670 N N . LEU A 1 92 ? -1.482 -3.838 -28.935 1.00 87.81 92 LEU A N 1
ATOM 671 C CA . LEU A 1 92 ? -2.797 -3.475 -29.453 1.00 87.81 92 LEU A CA 1
ATOM 672 C C . LEU A 1 92 ? -3.914 -4.081 -28.601 1.00 87.81 92 LEU A C 1
ATOM 674 O O . LEU A 1 92 ? -4.799 -3.348 -28.172 1.00 87.81 92 LEU A O 1
ATOM 678 N N . ALA A 1 93 ? -3.843 -5.379 -28.287 1.00 85.62 93 ALA A N 1
ATOM 679 C CA . ALA A 1 93 ? -4.842 -6.035 -27.445 1.00 85.62 93 ALA A CA 1
ATOM 680 C C . ALA A 1 93 ? -4.955 -5.371 -26.061 1.00 85.62 93 ALA A C 1
ATOM 682 O O . ALA A 1 93 ? -6.059 -5.208 -25.544 1.00 85.62 93 ALA A O 1
ATOM 683 N N . ARG A 1 94 ? -3.834 -4.914 -25.482 1.00 84.50 94 ARG A N 1
ATOM 684 C CA . ARG A 1 94 ? -3.827 -4.173 -24.206 1.00 84.50 94 ARG A CA 1
ATOM 685 C C . ARG A 1 94 ? -4.479 -2.807 -24.314 1.00 84.50 94 ARG A C 1
ATOM 687 O O . ARG A 1 94 ? -5.258 -2.441 -23.440 1.00 84.50 94 ARG A O 1
ATOM 694 N N . VAL A 1 95 ? -4.164 -2.050 -25.365 1.00 88.56 95 VAL A N 1
ATOM 695 C CA . VAL A 1 95 ? -4.786 -0.739 -25.598 1.00 88.56 95 VAL A CA 1
ATOM 696 C C . VAL A 1 95 ? -6.286 -0.905 -25.797 1.00 88.56 95 VAL A C 1
ATOM 698 O O . VAL A 1 95 ? -7.060 -0.187 -25.174 1.00 88.56 95 VAL A O 1
ATOM 701 N N . GLU A 1 96 ? -6.711 -1.881 -26.595 1.00 90.88 96 GLU A N 1
ATOM 702 C CA . GLU A 1 96 ? -8.129 -2.161 -26.788 1.00 90.88 96 GLU A CA 1
ATOM 703 C C . GLU A 1 96 ? -8.821 -2.585 -25.489 1.00 90.88 96 GLU A C 1
ATOM 705 O O . GLU A 1 96 ? -9.905 -2.090 -25.192 1.00 90.88 96 GLU A O 1
ATOM 710 N N . ALA A 1 97 ? -8.208 -3.473 -24.698 1.00 87.19 97 ALA A N 1
ATOM 711 C CA . ALA A 1 97 ? -8.739 -3.874 -23.397 1.00 87.19 97 ALA A CA 1
ATOM 712 C C . ALA A 1 97 ? -8.870 -2.670 -22.456 1.00 87.19 97 ALA A C 1
ATOM 714 O O . ALA A 1 97 ? -9.917 -2.491 -21.839 1.00 87.19 97 ALA A O 1
ATOM 715 N N . LYS A 1 98 ? -7.851 -1.803 -22.414 1.00 86.56 98 LYS A N 1
ATOM 716 C CA . LYS A 1 98 ? -7.876 -0.572 -21.625 1.00 86.56 98 LYS A CA 1
ATOM 717 C C . LYS A 1 98 ? -9.002 0.355 -22.071 1.00 86.56 98 LYS A C 1
ATOM 719 O O . LYS A 1 98 ? -9.779 0.778 -21.232 1.00 86.56 98 LYS A O 1
ATOM 724 N N . VAL A 1 99 ? -9.131 0.622 -23.372 1.00 90.44 99 VAL A N 1
ATOM 725 C CA . VAL A 1 99 ? -10.194 1.483 -23.922 1.00 90.44 99 VAL A CA 1
ATOM 726 C C . VAL A 1 99 ? -11.582 0.914 -23.631 1.00 90.44 99 VAL A C 1
ATOM 728 O O . VAL A 1 99 ? -12.482 1.66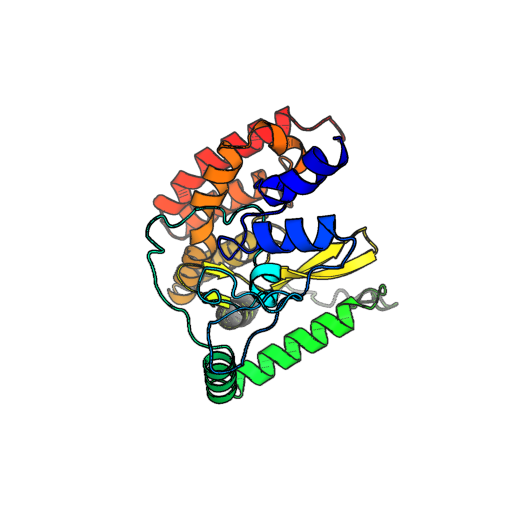7 -23.277 1.00 90.44 99 VAL A O 1
ATOM 731 N N . ARG A 1 100 ? -11.767 -0.409 -23.730 1.00 90.06 100 ARG A N 1
ATOM 732 C CA . ARG A 1 100 ? -13.039 -1.065 -23.383 1.00 90.06 100 ARG A CA 1
ATOM 733 C C . ARG A 1 100 ? -13.363 -0.976 -21.889 1.00 90.06 100 ARG A C 1
ATOM 735 O O . ARG A 1 100 ? -14.538 -0.950 -21.545 1.00 90.06 100 ARG A O 1
ATOM 742 N N . ALA A 1 101 ? -12.347 -0.942 -21.030 1.00 84.19 101 ALA A N 1
ATOM 743 C CA . ALA A 1 101 ? -12.492 -0.828 -19.580 1.00 84.19 101 ALA A CA 1
ATOM 744 C C . ALA A 1 101 ? -12.640 0.623 -19.080 1.00 84.19 101 ALA A C 1
ATOM 746 O O . ALA A 1 101 ? -12.842 0.824 -17.887 1.00 84.19 101 ALA A O 1
ATOM 747 N N . MET A 1 102 ? -12.542 1.631 -19.956 1.00 87.81 102 MET A N 1
ATOM 748 C CA . MET A 1 102 ? -12.711 3.033 -19.566 1.00 87.81 102 MET A CA 1
ATOM 749 C C . MET A 1 102 ? -14.174 3.322 -19.220 1.00 87.81 102 MET A C 1
ATOM 751 O O . MET A 1 102 ? -15.016 3.497 -20.103 1.00 87.81 102 MET A O 1
ATOM 755 N N . ASP A 1 103 ? -14.460 3.418 -17.926 1.00 87.38 103 ASP A N 1
ATOM 756 C CA . ASP A 1 103 ? -15.763 3.791 -17.392 1.00 87.38 103 ASP A CA 1
ATOM 757 C C . ASP A 1 103 ? -15.684 5.067 -16.531 1.00 87.38 103 ASP A C 1
ATOM 759 O O . ASP A 1 103 ? -14.683 5.792 -16.498 1.00 87.38 103 ASP A O 1
ATOM 763 N N . THR A 1 104 ? -16.784 5.410 -15.858 1.00 86.88 104 THR A N 1
ATOM 764 C CA . THR A 1 104 ? -16.828 6.592 -14.992 1.00 86.88 104 THR A CA 1
ATOM 765 C C . THR A 1 104 ? -15.966 6.466 -13.741 1.00 86.88 104 THR A C 1
ATOM 767 O O . THR A 1 104 ? -15.533 7.501 -13.237 1.00 86.88 104 THR A O 1
ATOM 770 N N . VAL A 1 105 ? -15.742 5.246 -13.244 1.00 82.12 105 VAL A N 1
ATOM 771 C CA . VAL A 1 105 ? -14.912 4.979 -12.063 1.00 82.12 105 VAL A CA 1
ATOM 772 C C . VAL A 1 105 ? -13.444 5.147 -12.443 1.00 82.12 105 VAL A C 1
ATOM 774 O O . VAL A 1 105 ? -12.763 5.963 -11.824 1.00 82.12 105 VAL A O 1
ATOM 777 N N . ASP A 1 106 ? -12.999 4.521 -13.539 1.00 82.81 106 ASP A N 1
ATOM 778 C CA . ASP A 1 106 ? -11.641 4.708 -14.068 1.00 82.81 106 ASP A CA 1
ATOM 779 C C . ASP A 1 106 ? -11.368 6.189 -14.347 1.00 82.81 106 ASP A C 1
ATOM 781 O O . ASP A 1 106 ? -10.355 6.725 -13.903 1.00 82.81 106 ASP A O 1
ATOM 785 N N . ARG A 1 107 ? -12.300 6.912 -14.985 1.00 86.44 107 ARG A N 1
ATOM 786 C CA . ARG A 1 107 ? -12.130 8.355 -15.220 1.00 86.44 107 ARG A CA 1
ATOM 787 C C . ARG A 1 107 ? -11.907 9.138 -13.921 1.00 86.44 107 ARG A C 1
ATOM 789 O O . ARG A 1 107 ? -11.014 9.983 -13.879 1.00 86.44 107 ARG A O 1
ATOM 796 N N . GLN A 1 108 ? -12.716 8.899 -12.888 1.00 83.50 108 GLN A N 1
ATOM 797 C CA . GLN A 1 108 ? -12.579 9.589 -11.599 1.00 83.50 108 GLN A CA 1
ATOM 798 C C . GLN A 1 108 ? -11.237 9.269 -10.930 1.00 83.50 108 GLN A C 1
ATOM 800 O O . GLN A 1 108 ? -10.584 10.172 -10.400 1.00 83.50 108 GLN A O 1
ATOM 805 N N . ASP A 1 109 ? -10.791 8.017 -11.016 1.00 82.06 109 ASP A N 1
ATOM 806 C CA . ASP A 1 109 ? -9.488 7.598 -10.511 1.00 82.06 109 ASP A CA 1
ATOM 807 C C . ASP A 1 109 ? -8.334 8.256 -11.274 1.00 82.06 109 ASP A C 1
ATOM 809 O O . ASP A 1 109 ? -7.424 8.806 -10.646 1.00 82.06 109 ASP A O 1
ATOM 813 N N . GLN A 1 110 ? -8.380 8.289 -12.611 1.00 85.56 110 GLN A N 1
ATOM 814 C CA . GLN A 1 110 ? -7.375 8.985 -13.421 1.00 85.56 110 GLN A CA 1
ATOM 815 C C . GLN A 1 110 ? -7.348 10.487 -13.108 1.00 85.56 110 GLN A C 1
ATOM 817 O O . GLN A 1 110 ? -6.273 11.061 -12.931 1.00 85.56 110 GLN A O 1
ATOM 822 N N . GLU A 1 111 ? -8.508 11.137 -12.981 1.00 89.12 111 GLU A N 1
ATOM 823 C CA . GLU A 1 111 ? -8.600 12.552 -12.600 1.00 89.12 111 GLU A CA 1
ATOM 824 C C . GLU A 1 111 ? -7.980 12.812 -11.222 1.00 89.12 111 GLU A C 1
ATOM 826 O O . GLU A 1 111 ? -7.260 13.801 -11.042 1.00 89.12 111 GLU A O 1
ATOM 831 N N . ARG A 1 112 ? -8.210 11.918 -10.253 1.00 83.81 112 ARG A N 1
ATOM 832 C CA . ARG A 1 112 ? -7.604 11.989 -8.918 1.00 83.81 112 ARG A CA 1
ATOM 833 C C . ARG A 1 112 ? -6.086 11.852 -8.988 1.00 83.81 112 ARG A C 1
ATOM 835 O O . ARG A 1 112 ? -5.394 12.671 -8.384 1.00 83.81 112 ARG A O 1
ATOM 842 N N . ILE A 1 113 ? -5.571 10.871 -9.733 1.00 85.50 113 ILE A N 1
ATOM 843 C CA . ILE A 1 113 ? -4.127 10.663 -9.928 1.00 85.50 113 ILE A CA 1
ATOM 844 C C . ILE A 1 113 ? -3.496 11.899 -10.573 1.00 85.50 113 ILE A C 1
ATOM 846 O O . ILE A 1 113 ? -2.497 12.406 -10.068 1.00 85.50 113 ILE A O 1
ATOM 850 N N . ILE A 1 114 ? -4.090 12.417 -11.652 1.00 86.94 114 ILE A N 1
ATOM 851 C CA . ILE A 1 114 ? -3.592 13.605 -12.356 1.00 86.94 114 ILE A CA 1
ATOM 852 C C . ILE A 1 114 ? -3.586 14.809 -11.415 1.00 86.94 114 ILE A C 1
ATOM 854 O O . ILE A 1 114 ? -2.579 15.504 -11.310 1.00 86.94 114 ILE A O 1
ATOM 858 N N . ARG A 1 115 ? -4.678 15.049 -10.680 1.00 83.88 115 ARG A N 1
ATOM 859 C CA . ARG A 1 115 ? -4.754 16.157 -9.722 1.00 83.88 115 ARG A CA 1
ATOM 860 C C . ARG A 1 115 ? -3.699 16.023 -8.629 1.00 83.88 115 ARG A C 1
ATOM 862 O O . ARG A 1 115 ? -3.033 17.008 -8.322 1.00 83.88 115 ARG A O 1
ATOM 869 N N . ALA A 1 116 ? -3.534 14.830 -8.064 1.00 80.94 116 ALA A N 1
ATOM 870 C CA . ALA A 1 116 ? -2.539 14.580 -7.031 1.00 80.94 116 ALA A CA 1
ATOM 871 C C . ALA A 1 116 ? -1.110 14.779 -7.564 1.00 80.94 116 ALA A C 1
ATOM 873 O O . ALA A 1 116 ? -0.313 15.417 -6.886 1.00 80.94 116 ALA A O 1
ATOM 874 N N . ALA A 1 117 ? -0.820 14.344 -8.796 1.00 82.44 117 ALA A N 1
ATOM 875 C CA . ALA A 1 117 ? 0.467 14.563 -9.457 1.00 82.44 117 ALA A CA 1
ATOM 876 C C . ALA A 1 117 ? 0.744 16.053 -9.697 1.00 82.44 117 ALA A C 1
ATOM 878 O O . ALA A 1 117 ? 1.858 16.525 -9.502 1.00 82.44 117 ALA A O 1
ATOM 879 N N . MET A 1 118 ? -0.273 16.822 -10.089 1.00 82.12 118 MET A N 1
ATOM 880 C CA . MET A 1 118 ? -0.124 18.265 -10.276 1.00 82.12 118 MET A CA 1
ATOM 881 C C . MET A 1 118 ? 0.103 18.978 -8.939 1.00 82.12 118 MET A C 1
ATOM 883 O O . MET A 1 118 ? 0.979 19.831 -8.853 1.00 82.12 118 MET A O 1
ATOM 887 N N . VAL A 1 119 ? -0.616 18.608 -7.875 1.00 76.31 119 VAL A N 1
ATOM 888 C CA . VAL A 1 119 ? -0.409 19.187 -6.533 1.00 76.31 119 VAL A CA 1
ATOM 889 C C . VAL A 1 119 ? 0.967 18.821 -5.974 1.00 76.31 119 VAL A C 1
ATOM 891 O O . VAL A 1 119 ? 1.614 19.664 -5.358 1.00 76.31 119 VAL A O 1
ATOM 894 N N . SER A 1 120 ? 1.448 17.602 -6.228 1.00 71.94 120 SER A N 1
ATOM 895 C CA . SER A 1 120 ? 2.730 17.114 -5.716 1.00 71.94 120 SER A CA 1
ATOM 896 C C . SER A 1 120 ? 3.953 17.810 -6.336 1.00 71.94 120 SER A C 1
ATOM 898 O O . SER A 1 120 ? 5.042 17.749 -5.767 1.00 71.94 120 SER A O 1
ATOM 900 N N . THR A 1 121 ? 3.787 18.509 -7.469 1.00 72.56 121 THR A N 1
ATOM 901 C CA . THR A 1 121 ? 4.835 19.370 -8.057 1.00 72.56 121 THR A CA 1
ATOM 902 C C . THR A 1 121 ? 5.041 20.691 -7.319 1.00 72.56 121 THR A C 1
ATOM 904 O O . THR A 1 121 ? 6.068 21.341 -7.517 1.00 72.56 121 THR A O 1
ATOM 907 N N . SER A 1 122 ? 4.098 21.095 -6.462 1.00 68.44 122 SER A N 1
ATOM 908 C CA . SER A 1 122 ? 4.259 22.284 -5.633 1.00 68.44 122 SER A CA 1
ATOM 909 C C . SER A 1 122 ? 5.115 21.958 -4.403 1.00 68.44 122 SER A C 1
ATOM 911 O O . SER A 1 122 ? 4.766 21.046 -3.651 1.00 68.44 122 SER A O 1
ATOM 913 N N . PRO A 1 123 ? 6.196 22.714 -4.134 1.00 64.44 123 PRO A N 1
ATOM 914 C CA . PRO A 1 123 ? 6.902 22.642 -2.856 1.00 64.44 123 PRO A CA 1
ATOM 915 C C . PRO A 1 123 ? 6.115 23.337 -1.733 1.00 64.44 123 PRO A C 1
ATOM 917 O O . PRO A 1 123 ? 6.471 23.224 -0.562 1.00 64.44 123 PRO A O 1
ATOM 920 N N . GLU A 1 124 ? 5.055 24.084 -2.066 1.00 62.75 124 GLU A N 1
ATOM 921 C CA . GLU A 1 124 ? 4.201 24.699 -1.059 1.00 62.75 124 GLU A CA 1
ATOM 922 C C . GLU A 1 124 ? 3.269 23.657 -0.428 1.00 62.75 124 GLU A C 1
ATOM 924 O O . GLU A 1 124 ? 2.602 22.918 -1.159 1.00 62.75 124 GLU A O 1
ATOM 929 N N . PRO A 1 125 ? 3.145 23.625 0.913 1.00 59.84 125 PRO A N 1
ATOM 930 C CA . PRO A 1 125 ? 2.209 22.735 1.582 1.00 59.84 125 PRO A CA 1
ATOM 931 C C . PRO A 1 125 ? 0.780 22.949 1.049 1.00 59.84 125 PRO A C 1
ATOM 933 O O . PRO A 1 125 ? 0.293 24.084 1.078 1.00 59.84 125 PRO A O 1
ATOM 936 N N . PRO A 1 126 ? 0.062 21.886 0.629 1.00 56.00 126 PRO A N 1
ATOM 937 C CA . PRO A 1 126 ? -1.313 21.998 0.126 1.00 56.00 126 PRO A CA 1
ATOM 938 C C . PRO A 1 126 ? -2.274 22.558 1.185 1.00 56.00 126 PRO A C 1
ATOM 940 O O . PRO A 1 126 ? -3.305 23.147 0.865 1.00 56.00 126 PRO A O 1
ATOM 943 N N . HIS A 1 127 ? -1.898 22.431 2.458 1.00 57.09 127 HIS A N 1
ATOM 944 C CA . HIS A 1 127 ? -2.524 23.113 3.574 1.00 57.09 127 HIS A CA 1
ATOM 945 C C . HIS A 1 127 ? -1.547 24.130 4.164 1.00 57.09 127 HIS A C 1
ATOM 947 O O . HIS A 1 127 ? -0.735 23.800 5.028 1.00 57.09 127 HIS A O 1
ATOM 953 N N . ARG A 1 128 ? -1.650 25.397 3.748 1.00 55.94 128 ARG A N 1
ATOM 954 C CA . ARG A 1 128 ? -1.133 26.490 4.579 1.00 55.94 128 ARG A CA 1
ATOM 955 C C . ARG A 1 128 ? -1.990 26.543 5.837 1.00 55.94 128 ARG A C 1
ATOM 957 O O . ARG A 1 128 ? -3.215 26.631 5.744 1.00 55.94 128 ARG A O 1
ATOM 964 N N . ALA A 1 129 ? -1.361 26.499 7.008 1.00 54.97 129 ALA A N 1
ATOM 965 C CA . ALA A 1 129 ? -2.046 26.884 8.232 1.00 54.97 129 ALA A CA 1
ATOM 966 C C . ALA A 1 129 ? -2.609 28.294 8.004 1.00 54.97 129 ALA A C 1
ATOM 968 O O . ALA A 1 129 ? -1.847 29.232 7.764 1.00 54.97 129 ALA A O 1
ATOM 969 N N . ALA A 1 130 ? -3.936 28.431 7.973 1.00 59.59 130 ALA A N 1
ATOM 970 C CA . ALA A 1 130 ? -4.551 29.736 7.806 1.00 59.59 130 ALA A CA 1
ATOM 971 C C . ALA A 1 130 ? -4.035 30.657 8.931 1.00 59.59 130 ALA A C 1
ATOM 973 O O . ALA A 1 130 ? -3.989 30.215 10.085 1.00 59.59 130 ALA A O 1
ATOM 974 N N . PRO A 1 131 ? -3.622 31.903 8.631 1.00 51.31 131 PRO A N 1
ATOM 975 C CA . PRO A 1 131 ? -3.246 32.875 9.648 1.00 51.31 131 PRO A CA 1
ATOM 976 C C . PRO A 1 131 ? -4.522 33.279 10.389 1.00 51.31 131 PRO A C 1
ATOM 978 O O . PRO A 1 131 ? -5.263 34.172 9.999 1.00 51.31 131 PRO A O 1
ATOM 981 N N . GLY A 1 132 ? -4.828 32.495 11.409 1.00 58.59 132 GLY A N 1
ATOM 982 C CA . GLY A 1 132 ? -6.102 32.463 12.097 1.00 58.59 132 GLY A CA 1
ATOM 983 C C . GLY A 1 132 ? -6.164 31.116 12.782 1.00 58.59 132 GLY A C 1
ATOM 984 O O . GLY A 1 132 ? -6.582 30.129 12.178 1.00 58.59 132 GLY A O 1
ATOM 985 N N . GLY A 1 133 ? -5.653 31.053 14.015 1.00 57.03 133 GLY A N 1
ATOM 986 C CA . GLY A 1 133 ? -5.743 29.840 14.819 1.00 57.03 133 GLY A CA 1
ATOM 987 C C . GLY A 1 133 ? -7.174 29.324 14.747 1.00 57.03 133 GLY A C 1
ATOM 988 O O . GLY A 1 133 ? -8.110 30.108 14.918 1.00 57.03 133 GLY A O 1
ATOM 989 N N . ARG A 1 134 ? -7.349 28.035 14.418 1.00 56.25 134 ARG A N 1
ATOM 990 C CA . ARG A 1 134 ? -8.673 27.406 14.439 1.00 56.25 134 ARG A CA 1
ATOM 991 C C . ARG A 1 134 ? -9.321 27.815 15.755 1.00 56.25 134 ARG A C 1
ATOM 993 O O . ARG A 1 134 ? -8.752 27.533 16.812 1.00 56.25 134 ARG A O 1
ATOM 1000 N N . SER A 1 135 ? -10.466 28.498 15.694 1.00 56.78 135 SER A N 1
ATOM 1001 C CA . SER A 1 135 ? -11.282 28.675 16.891 1.00 56.78 135 SER A CA 1
ATOM 1002 C C . SER A 1 135 ? -11.413 27.288 17.512 1.00 56.78 135 SER A C 1
ATOM 1004 O O . SER A 1 135 ? -11.745 26.336 16.796 1.00 56.78 135 SER A O 1
ATOM 1006 N N . ARG A 1 136 ? -11.054 27.135 18.792 1.00 56.34 136 ARG A N 1
ATOM 1007 C CA . ARG A 1 136 ? -11.301 25.903 19.553 1.00 56.34 136 ARG A CA 1
ATOM 1008 C C . ARG A 1 136 ? -12.819 25.759 19.661 1.00 56.34 136 ARG A C 1
ATOM 1010 O O . ARG A 1 136 ? -13.414 26.132 20.659 1.00 56.34 136 ARG A O 1
ATOM 1017 N N . SER A 1 137 ? -13.453 25.328 18.578 1.00 59.00 137 SER A N 1
ATOM 1018 C CA . SER A 1 137 ? -14.891 25.500 18.376 1.00 59.00 137 SER A CA 1
ATOM 1019 C C . SER A 1 137 ? -15.710 24.319 18.886 1.00 59.00 137 SER A C 1
ATOM 1021 O O . SER A 1 137 ? -16.924 24.311 18.719 1.00 59.00 137 SER A O 1
ATOM 1023 N N . ALA A 1 138 ? -15.087 23.335 19.527 1.00 56.66 138 ALA A N 1
ATOM 1024 C CA . ALA A 1 138 ? -15.814 22.278 20.206 1.00 56.66 138 ALA A CA 1
ATOM 1025 C C . ALA A 1 138 ? -15.660 22.487 21.715 1.00 56.66 138 ALA A C 1
ATOM 1027 O O . ALA A 1 138 ? -14.687 22.043 22.318 1.00 56.66 138 ALA A O 1
ATOM 1028 N N . ALA A 1 139 ? -16.615 23.195 22.324 1.00 62.47 139 ALA A N 1
ATOM 1029 C CA . ALA A 1 139 ? -16.757 23.233 23.783 1.00 62.47 139 ALA A CA 1
ATOM 1030 C C . ALA A 1 139 ? -17.147 21.852 24.356 1.00 62.47 139 ALA A C 1
ATOM 1032 O O . ALA A 1 139 ? -17.067 21.628 25.561 1.00 62.47 139 ALA A O 1
ATOM 1033 N N . THR A 1 140 ? -17.561 20.925 23.489 1.00 71.75 140 THR A N 1
ATOM 1034 C CA . THR A 1 140 ? -18.052 19.588 23.822 1.00 71.75 140 THR A CA 1
ATOM 1035 C C . THR A 1 140 ? -17.548 18.606 22.769 1.00 71.75 140 THR A C 1
ATOM 1037 O O . THR A 1 140 ? -17.512 18.945 21.584 1.00 71.75 140 THR A O 1
ATOM 1040 N N . ALA A 1 141 ? -17.126 17.412 23.192 1.00 75.19 141 ALA A N 1
ATOM 1041 C CA . ALA A 1 141 ? -16.743 16.351 22.264 1.00 75.19 141 ALA A CA 1
ATOM 1042 C C . ALA A 1 141 ? -17.937 15.995 21.350 1.00 75.19 141 ALA A C 1
ATOM 1044 O O . ALA A 1 141 ? -19.065 15.980 21.841 1.00 75.19 141 ALA A O 1
ATOM 1045 N N . PRO A 1 142 ? -17.720 15.732 20.047 1.00 81.88 142 PRO A N 1
ATOM 1046 C CA . PRO A 1 142 ? -18.786 15.281 19.158 1.00 81.88 142 PRO A CA 1
ATOM 1047 C C . PRO A 1 142 ? -19.420 13.984 19.660 1.00 81.88 142 PRO A C 1
ATOM 1049 O O . PRO A 1 142 ? -18.744 13.162 20.284 1.00 81.88 142 PRO A O 1
ATOM 1052 N N . GLU A 1 143 ? -20.692 13.777 19.328 1.00 88.50 143 GLU A N 1
ATOM 1053 C CA . GLU A 1 143 ? -21.396 12.548 19.691 1.00 88.50 143 GLU A CA 1
ATOM 1054 C C . GLU A 1 143 ? -20.703 11.319 19.069 1.00 88.50 143 GLU A C 1
ATOM 1056 O O . GLU A 1 143 ? -20.344 11.356 17.883 1.00 88.50 143 GLU A O 1
ATOM 1061 N N . PRO A 1 144 ? -20.532 10.206 19.812 1.00 89.62 144 PRO A N 1
ATOM 1062 C CA . PRO A 1 144 ? -19.856 9.004 19.313 1.00 89.62 144 PRO A CA 1
ATOM 1063 C C . PRO A 1 144 ? -20.415 8.478 17.986 1.00 89.62 144 PRO A C 1
ATOM 1065 O O . PRO A 1 144 ? -19.667 8.001 17.135 1.00 89.62 144 PRO A O 1
ATOM 1068 N N . GLU A 1 145 ? -21.722 8.613 17.769 1.00 89.56 145 GLU A N 1
ATOM 1069 C CA . GLU A 1 145 ? -22.393 8.208 16.530 1.00 89.56 145 GLU A CA 1
ATOM 1070 C C . GLU A 1 145 ? -21.947 9.037 15.321 1.00 89.56 145 GLU A C 1
ATOM 1072 O O . GLU A 1 145 ? -21.775 8.497 14.226 1.00 89.56 145 GLU A O 1
ATOM 1077 N N . GLN A 1 146 ? -21.696 10.337 15.512 1.00 91.62 146 GLN A N 1
ATOM 1078 C CA . GLN A 1 146 ? -21.180 11.209 14.456 1.00 91.62 146 GLN A CA 1
ATOM 1079 C C . GLN A 1 146 ? -19.743 10.829 14.097 1.00 91.62 146 GLN A C 1
ATOM 1081 O O . GLN A 1 146 ? -19.406 10.747 12.915 1.00 91.62 146 GLN A O 1
ATOM 1086 N N . LEU A 1 147 ? -18.915 10.534 15.106 1.00 93.00 147 LEU A N 1
ATOM 1087 C CA . LEU A 1 147 ? -17.548 10.051 14.901 1.00 93.00 147 LEU A CA 1
ATOM 1088 C C . LEU A 1 147 ? -17.541 8.708 14.167 1.00 93.00 147 LEU A C 1
ATOM 1090 O O . LEU A 1 147 ? -16.786 8.536 13.212 1.00 93.00 147 LEU A O 1
ATOM 1094 N N . LEU A 1 148 ? -18.421 7.780 14.552 1.00 94.75 148 LEU A N 1
ATOM 1095 C CA . LEU A 1 148 ? -18.539 6.481 13.897 1.00 94.75 148 LEU A CA 1
ATOM 1096 C C . LEU A 1 148 ? -19.058 6.609 12.460 1.00 94.75 148 LEU A C 1
ATOM 1098 O O . LEU A 1 148 ? -18.578 5.910 11.571 1.00 94.75 148 LEU A O 1
ATOM 1102 N N . SER A 1 149 ? -20.004 7.515 12.203 1.00 95.25 149 SER A N 1
ATOM 1103 C CA . SER A 1 149 ? -20.476 7.805 10.846 1.00 95.25 149 SER A CA 1
ATOM 1104 C C . SER A 1 149 ? -19.358 8.376 9.971 1.00 95.25 149 SER A C 1
ATOM 1106 O O . SER A 1 149 ? -19.205 7.960 8.823 1.00 95.25 149 SER A O 1
ATOM 1108 N N . ALA A 1 150 ? -18.550 9.294 10.507 1.00 96.06 150 ALA A N 1
ATOM 1109 C CA . ALA A 1 150 ? -17.388 9.827 9.803 1.00 96.06 150 ALA A CA 1
ATOM 1110 C C . ALA A 1 150 ? -16.342 8.731 9.540 1.00 96.06 150 ALA A C 1
ATOM 1112 O O . ALA A 1 150 ? -15.858 8.604 8.416 1.00 96.06 150 ALA A O 1
ATOM 1113 N N . ALA A 1 151 ? -16.054 7.885 10.534 1.00 96.94 151 ALA A N 1
ATOM 1114 C CA . ALA A 1 151 ? -15.132 6.761 10.392 1.00 96.94 151 ALA A CA 1
ATOM 1115 C C . ALA A 1 151 ? -15.611 5.746 9.342 1.00 96.94 151 ALA A C 1
ATOM 1117 O O . ALA A 1 151 ? -14.810 5.300 8.528 1.00 96.94 151 ALA A O 1
ATOM 1118 N N . ARG A 1 152 ? -16.916 5.441 9.288 1.00 97.75 152 ARG A N 1
ATOM 1119 C CA . ARG A 1 152 ? -17.520 4.611 8.229 1.00 97.75 152 ARG A CA 1
ATOM 1120 C C . ARG A 1 152 ? -17.354 5.234 6.850 1.00 97.75 152 ARG A C 1
ATOM 1122 O O . ARG A 1 152 ? -16.949 4.537 5.930 1.00 97.75 152 ARG A O 1
ATOM 1129 N N . SER A 1 153 ? -17.585 6.542 6.721 1.00 97.38 153 SER A N 1
ATOM 1130 C CA . SER A 1 153 ? -17.366 7.248 5.455 1.00 97.38 153 SER A CA 1
ATOM 1131 C C . SER A 1 153 ? -15.906 7.169 5.001 1.00 97.38 153 SER A C 1
ATOM 1133 O O . SER A 1 153 ? -15.656 6.958 3.818 1.00 97.38 153 SER A O 1
ATOM 1135 N N . VAL A 1 154 ? -14.945 7.325 5.917 1.00 96.94 154 VAL A N 1
ATOM 1136 C CA . VAL A 1 154 ? -13.513 7.170 5.608 1.00 96.94 154 VAL A CA 1
ATOM 1137 C C . VAL A 1 154 ? -13.186 5.717 5.261 1.00 96.94 154 VAL A C 1
ATOM 1139 O O . VAL A 1 154 ? -12.478 5.468 4.293 1.00 96.94 154 VAL A O 1
ATOM 1142 N N . GLY A 1 155 ? -13.730 4.749 5.999 1.00 97.25 155 GLY A N 1
ATOM 1143 C CA . GLY A 1 155 ? -13.540 3.324 5.731 1.00 97.25 155 GLY A CA 1
ATOM 1144 C C . GLY A 1 155 ? -14.073 2.906 4.366 1.00 97.25 155 GLY A C 1
ATOM 1145 O O . GLY A 1 155 ? -13.375 2.227 3.622 1.00 97.25 155 GLY A O 1
ATOM 1146 N N . ASP A 1 156 ? -15.271 3.357 3.997 1.00 96.31 156 ASP A N 1
ATOM 1147 C CA . ASP A 1 156 ? -15.859 3.085 2.683 1.00 96.31 156 ASP A CA 1
ATOM 1148 C C . ASP A 1 156 ? -15.032 3.730 1.559 1.00 96.31 156 ASP A C 1
ATOM 1150 O O . ASP A 1 156 ? -14.804 3.103 0.524 1.00 96.31 156 ASP A O 1
ATOM 1154 N N . GLN A 1 157 ? -14.500 4.938 1.782 1.00 93.75 157 GLN A N 1
ATOM 1155 C CA . GLN A 1 157 ? -13.556 5.564 0.853 1.00 93.75 157 GLN A CA 1
ATOM 1156 C C . GLN A 1 157 ? -12.258 4.763 0.726 1.00 93.75 157 GLN A C 1
ATOM 1158 O O . GLN A 1 157 ? -11.812 4.524 -0.391 1.00 93.75 157 GLN A O 1
ATOM 1163 N N . LEU A 1 158 ? -11.661 4.308 1.831 1.00 94.94 158 LEU A N 1
ATOM 1164 C CA . LEU A 1 158 ? -10.448 3.486 1.795 1.00 94.94 158 LEU A CA 1
ATOM 1165 C C . LEU A 1 158 ? -10.689 2.176 1.043 1.00 94.94 158 LEU A C 1
ATOM 1167 O O . LEU A 1 158 ? -9.901 1.831 0.170 1.00 94.94 158 LEU A O 1
ATOM 1171 N N . VAL A 1 159 ? -11.795 1.481 1.311 1.00 94.19 159 VAL A N 1
ATOM 1172 C CA . VAL A 1 159 ? -12.153 0.249 0.592 1.00 94.19 159 VAL A CA 1
ATOM 1173 C C . VAL A 1 159 ? -12.330 0.509 -0.907 1.00 94.19 159 VAL A C 1
ATOM 1175 O O . VAL A 1 159 ? -11.876 -0.300 -1.714 1.00 94.19 159 VAL A O 1
ATOM 1178 N N . SER A 1 160 ? -12.954 1.631 -1.277 1.00 90.12 160 SER A N 1
ATOM 1179 C CA . SER A 1 160 ? -13.177 2.012 -2.676 1.00 90.12 160 SER A CA 1
ATOM 1180 C C . SER A 1 160 ? -11.905 2.455 -3.401 1.00 90.12 160 SER A C 1
ATOM 1182 O O . SER A 1 160 ? -11.812 2.261 -4.606 1.00 90.12 160 SER A O 1
ATOM 1184 N N . LEU A 1 161 ? -10.952 3.079 -2.704 1.00 88.88 161 LEU A N 1
ATOM 1185 C CA . LEU A 1 161 ? -9.711 3.611 -3.285 1.00 88.88 161 LEU A CA 1
ATOM 1186 C C . LEU A 1 161 ? -8.576 2.580 -3.344 1.00 88.88 161 LEU A C 1
ATOM 1188 O O . LEU A 1 161 ? -7.469 2.907 -3.782 1.00 88.88 161 LEU A O 1
ATOM 1192 N N . ALA A 1 162 ? -8.820 1.370 -2.844 1.00 90.69 162 ALA A N 1
ATOM 1193 C CA . ALA A 1 162 ? -7.834 0.309 -2.807 1.00 90.69 162 ALA A CA 1
ATOM 1194 C C . ALA A 1 162 ? -7.640 -0.292 -4.207 1.00 90.69 162 ALA A C 1
ATOM 1196 O O . ALA A 1 162 ? -8.581 -0.793 -4.822 1.00 90.69 162 ALA A O 1
ATOM 1197 N N . TYR A 1 163 ? -6.401 -0.289 -4.691 1.00 88.25 163 TYR A N 1
ATOM 1198 C CA . TYR A 1 163 ? -6.012 -0.996 -5.903 1.00 88.25 163 TYR A CA 1
ATOM 1199 C C . TYR A 1 163 ? -5.845 -2.472 -5.574 1.00 88.25 163 TYR A C 1
ATOM 1201 O O . TYR A 1 163 ? -5.001 -2.836 -4.753 1.00 88.25 163 TYR A O 1
ATOM 1209 N N . ARG A 1 164 ? -6.648 -3.311 -6.229 1.00 86.38 164 ARG A N 1
ATOM 1210 C CA . ARG A 1 164 ? -6.625 -4.764 -6.059 1.00 86.38 164 ARG A CA 1
ATOM 1211 C C . ARG A 1 164 ? -6.099 -5.423 -7.323 1.00 86.38 164 ARG A C 1
ATOM 1213 O O . ARG A 1 164 ? -6.659 -5.233 -8.403 1.00 86.38 164 ARG A O 1
ATOM 1220 N N . HIS A 1 165 ? -5.030 -6.197 -7.196 1.00 78.50 165 HIS A N 1
ATOM 1221 C CA . HIS A 1 165 ? -4.483 -6.974 -8.300 1.00 78.50 165 HIS A CA 1
ATOM 1222 C C . HIS A 1 165 ? -3.936 -8.312 -7.802 1.00 78.50 165 HIS A C 1
ATOM 1224 O O . HIS A 1 165 ? -3.003 -8.355 -6.999 1.00 78.50 165 HIS A O 1
ATOM 1230 N N . GLY A 1 166 ? -4.509 -9.416 -8.288 1.00 78.06 166 GLY A N 1
ATOM 1231 C CA . GLY A 1 166 ? -4.192 -10.750 -7.778 1.00 78.06 166 GLY A CA 1
ATOM 1232 C C . GLY A 1 166 ? -4.481 -10.846 -6.278 1.00 78.06 166 GLY A C 1
ATOM 1233 O O . GLY A 1 166 ? -5.576 -10.510 -5.838 1.00 78.06 166 GLY A O 1
ATOM 1234 N N . SER A 1 167 ? -3.487 -11.268 -5.496 1.00 70.75 167 SER A N 1
ATOM 1235 C CA . SER A 1 167 ? -3.560 -11.369 -4.031 1.00 70.75 167 SER A CA 1
ATOM 1236 C C . SER A 1 167 ? -3.177 -10.078 -3.295 1.00 70.75 167 SER A C 1
ATOM 1238 O O . SER A 1 167 ? -2.963 -10.103 -2.085 1.00 70.75 167 SER A O 1
ATOM 1240 N N . ARG A 1 168 ? -3.023 -8.955 -4.006 1.00 77.12 168 ARG A N 1
ATOM 1241 C CA . ARG A 1 168 ? -2.479 -7.722 -3.434 1.00 77.12 168 ARG A CA 1
ATOM 1242 C C . ARG A 1 168 ? -3.498 -6.609 -3.419 1.00 77.12 168 ARG A C 1
ATOM 1244 O O . ARG A 1 168 ? -4.065 -6.269 -4.457 1.00 77.12 168 ARG A O 1
ATOM 1251 N N . THR A 1 169 ? -3.611 -5.990 -2.253 1.00 88.62 169 THR A N 1
ATOM 1252 C CA . THR A 1 169 ? -4.389 -4.776 -2.040 1.00 88.62 169 THR A CA 1
ATOM 1253 C C . THR A 1 169 ? -3.463 -3.689 -1.511 1.00 88.62 169 THR A C 1
ATOM 1255 O O . THR A 1 169 ? -2.772 -3.888 -0.516 1.00 88.62 169 THR A O 1
ATOM 1258 N N . ASN A 1 170 ? -3.414 -2.547 -2.194 1.00 91.00 170 ASN A N 1
ATOM 1259 C CA . ASN A 1 170 ? -2.607 -1.398 -1.781 1.00 91.00 170 ASN A CA 1
ATOM 1260 C C . ASN A 1 170 ? -3.294 -0.081 -2.185 1.00 91.00 170 ASN A C 1
ATOM 1262 O O . ASN A 1 170 ? -4.249 -0.064 -2.959 1.00 91.00 170 ASN A O 1
ATOM 1266 N N . TRP A 1 171 ? -2.798 1.040 -1.683 1.00 93.00 171 TRP A N 1
ATOM 1267 C CA . TRP A 1 171 ? -3.239 2.384 -2.024 1.00 93.00 171 TRP A CA 1
ATOM 1268 C C . TRP A 1 171 ? -2.091 3.178 -2.640 1.00 93.00 171 TRP A C 1
ATOM 1270 O O . TRP A 1 171 ? -0.915 2.853 -2.478 1.00 93.00 171 TRP A O 1
ATOM 1280 N N . ILE A 1 172 ? -2.438 4.253 -3.343 1.00 88.44 172 ILE A N 1
ATOM 1281 C CA . ILE A 1 172 ? -1.455 5.240 -3.789 1.00 88.44 172 ILE A CA 1
ATOM 1282 C C . ILE A 1 172 ? -1.257 6.248 -2.659 1.00 88.44 172 ILE A C 1
ATOM 1284 O O . ILE A 1 172 ? -2.176 7.004 -2.333 1.00 88.44 172 ILE A O 1
ATOM 1288 N N . GLY A 1 173 ? -0.057 6.246 -2.089 1.00 85.31 173 GLY A N 1
ATOM 1289 C CA . GLY A 1 173 ? 0.408 7.205 -1.099 1.00 85.31 173 GLY A CA 1
ATOM 1290 C C . GLY A 1 173 ? 1.194 8.358 -1.719 1.00 85.31 173 GLY A C 1
ATOM 1291 O O . GLY A 1 173 ? 1.472 8.397 -2.923 1.00 85.31 173 GLY A O 1
ATOM 1292 N N . LEU A 1 174 ? 1.562 9.303 -0.857 1.00 81.69 174 LEU A N 1
ATOM 1293 C CA . LEU A 1 174 ? 2.471 10.401 -1.165 1.00 81.69 174 LEU A CA 1
ATOM 1294 C C . LEU A 1 174 ? 3.753 10.212 -0.358 1.00 81.69 174 LEU A C 1
ATOM 1296 O O . LEU A 1 174 ? 3.717 10.170 0.868 1.00 81.69 174 LEU A O 1
ATOM 1300 N N . GLU A 1 175 ? 4.878 10.131 -1.054 1.00 79.12 175 GLU A N 1
ATOM 1301 C CA . GLU A 1 175 ? 6.207 10.012 -0.460 1.00 79.12 175 GLU A CA 1
ATOM 1302 C C . GLU A 1 175 ? 6.990 11.303 -0.705 1.00 79.12 175 GLU A C 1
ATOM 1304 O O . GLU A 1 175 ? 6.995 11.831 -1.822 1.00 79.12 175 GLU A O 1
ATOM 1309 N N . LEU A 1 176 ? 7.641 11.823 0.337 1.00 75.31 176 LEU A N 1
ATOM 1310 C CA . LEU A 1 176 ? 8.454 13.031 0.251 1.00 75.31 176 LEU A CA 1
ATOM 1311 C C . LEU A 1 176 ? 9.905 12.669 -0.081 1.00 75.31 176 LEU A C 1
ATOM 1313 O O . LEU A 1 176 ? 10.639 12.146 0.752 1.00 75.31 176 LEU A O 1
ATOM 1317 N N . LEU A 1 177 ? 10.339 12.993 -1.295 1.00 72.12 177 LEU A N 1
ATOM 1318 C CA . LEU A 1 177 ? 11.700 12.777 -1.765 1.00 72.12 177 LEU A CA 1
ATOM 1319 C C . LEU A 1 177 ? 12.582 13.996 -1.459 1.00 72.12 177 LEU A C 1
ATOM 1321 O O . LEU A 1 177 ? 12.282 15.122 -1.874 1.00 72.12 177 LEU A O 1
ATOM 1325 N N . GLY A 1 178 ? 13.696 13.764 -0.756 1.00 68.44 178 GLY A N 1
ATOM 1326 C CA . GLY A 1 178 ? 14.709 14.788 -0.465 1.00 68.44 178 GLY A CA 1
ATOM 1327 C C . GLY A 1 178 ? 14.157 16.019 0.262 1.00 68.44 178 GLY A C 1
ATOM 1328 O O . GLY A 1 178 ? 14.600 17.136 -0.028 1.00 68.44 178 GLY A O 1
ATOM 1329 N N . GLU A 1 179 ? 13.147 15.799 1.117 1.00 71.62 179 GLU A N 1
ATOM 1330 C CA . GLU A 1 179 ? 12.398 16.800 1.901 1.00 71.62 179 GLU A CA 1
ATOM 1331 C C . GLU A 1 179 ? 11.715 17.905 1.079 1.00 71.62 179 GLU A C 1
ATOM 1333 O O . GLU A 1 179 ? 11.280 18.919 1.621 1.00 71.62 179 GLU A O 1
ATOM 1338 N N . ARG A 1 180 ? 11.628 17.741 -0.245 1.00 68.25 180 ARG A N 1
ATOM 1339 C CA . ARG A 1 180 ? 11.257 18.837 -1.153 1.00 68.25 180 ARG A CA 1
ATOM 1340 C C . ARG A 1 180 ? 10.198 18.480 -2.178 1.00 68.25 180 ARG A C 1
ATOM 1342 O O . ARG A 1 180 ? 9.434 19.361 -2.564 1.00 68.25 180 ARG A O 1
ATOM 1349 N N . TYR A 1 181 ? 10.144 17.229 -2.624 1.00 70.06 181 TYR A N 1
ATOM 1350 C CA . TYR A 1 181 ? 9.273 16.833 -3.727 1.00 70.06 181 TYR A CA 1
ATOM 1351 C C . TYR A 1 181 ? 8.348 15.705 -3.320 1.00 70.06 181 TYR A C 1
ATOM 1353 O O . TYR A 1 181 ? 8.802 14.664 -2.858 1.00 70.06 181 TYR A O 1
ATOM 1361 N N . TRP A 1 182 ? 7.054 15.886 -3.547 1.00 79.50 182 TRP A N 1
ATOM 1362 C CA . TRP A 1 182 ? 6.087 14.825 -3.333 1.00 79.50 182 TRP A CA 1
ATOM 1363 C C . TRP A 1 182 ? 5.995 13.941 -4.575 1.00 79.50 182 TRP A C 1
ATOM 1365 O O . TRP A 1 182 ? 5.866 14.423 -5.704 1.00 79.50 182 TRP A O 1
ATOM 1375 N N . ARG A 1 183 ? 6.028 12.628 -4.361 1.00 81.31 183 ARG A N 1
ATOM 1376 C CA . ARG A 1 183 ? 5.868 11.614 -5.400 1.00 81.31 183 ARG A CA 1
ATOM 1377 C C . ARG A 1 183 ? 4.688 10.712 -5.067 1.00 81.31 183 ARG A C 1
ATOM 1379 O O . ARG A 1 183 ? 4.532 10.284 -3.929 1.00 81.31 183 ARG A O 1
ATOM 1386 N N . LEU A 1 184 ? 3.888 10.392 -6.082 1.00 83.56 184 LEU A N 1
ATOM 1387 C CA . LEU A 1 184 ? 2.884 9.335 -5.989 1.00 83.56 184 LEU A CA 1
ATOM 1388 C C . LEU A 1 184 ? 3.560 7.971 -6.120 1.00 83.56 184 LEU A C 1
ATOM 1390 O O . LEU A 1 184 ? 4.240 7.709 -7.114 1.00 83.56 184 LEU A O 1
ATOM 1394 N N . THR A 1 185 ? 3.340 7.108 -5.139 1.00 84.06 185 THR A N 1
ATOM 1395 C CA . THR A 1 185 ? 3.893 5.750 -5.078 1.00 84.06 185 THR A CA 1
ATOM 1396 C C . THR A 1 185 ? 2.865 4.811 -4.449 1.00 84.06 185 THR A C 1
ATOM 1398 O O . THR A 1 185 ? 2.029 5.283 -3.674 1.00 84.06 185 THR A O 1
ATOM 1401 N N . PRO A 1 186 ? 2.877 3.497 -4.740 1.00 87.44 186 PRO A N 1
ATOM 1402 C CA . PRO A 1 186 ? 2.253 2.532 -3.842 1.00 87.44 186 PRO A CA 1
ATOM 1403 C C . PRO A 1 186 ? 2.708 2.785 -2.400 1.00 87.44 186 PRO A C 1
ATOM 1405 O O . PRO A 1 186 ? 3.880 3.104 -2.173 1.00 87.44 186 PRO A O 1
ATOM 1408 N N . MET A 1 187 ? 1.789 2.686 -1.438 1.00 89.81 187 MET A N 1
ATOM 1409 C CA . MET A 1 187 ? 2.140 2.844 -0.028 1.00 89.81 187 MET A CA 1
ATOM 1410 C C . MET A 1 187 ? 3.138 1.751 0.374 1.00 89.81 187 MET A C 1
ATOM 1412 O O . MET A 1 187 ? 3.001 0.590 -0.029 1.00 89.81 187 MET A O 1
ATOM 1416 N N . ALA A 1 188 ? 4.150 2.140 1.151 1.00 88.31 188 ALA A N 1
ATOM 1417 C CA . ALA A 1 188 ? 5.121 1.221 1.736 1.00 88.31 188 ALA A CA 1
ATOM 1418 C C . ALA A 1 188 ? 4.469 0.383 2.851 1.00 88.31 188 ALA A C 1
ATOM 1420 O O . ALA A 1 188 ? 3.269 0.480 3.087 1.00 88.31 188 ALA A O 1
ATOM 1421 N N . ALA A 1 189 ? 5.229 -0.473 3.529 1.00 89.75 189 ALA A N 1
ATOM 1422 C CA . ALA A 1 189 ? 4.676 -1.347 4.565 1.00 89.75 189 ALA A CA 1
ATOM 1423 C C . ALA A 1 189 ? 4.591 -0.701 5.957 1.00 89.75 189 ALA A C 1
ATOM 1425 O O . ALA A 1 189 ? 3.944 -1.261 6.836 1.00 89.75 189 ALA A O 1
ATOM 1426 N N . ASP A 1 190 ? 5.225 0.448 6.188 1.00 89.12 190 ASP A N 1
ATOM 1427 C CA . ASP A 1 190 ? 5.274 1.079 7.509 1.00 89.12 190 ASP A CA 1
ATOM 1428 C C . ASP A 1 190 ? 3.898 1.555 8.012 1.00 89.12 190 ASP A C 1
ATOM 1430 O O . ASP A 1 190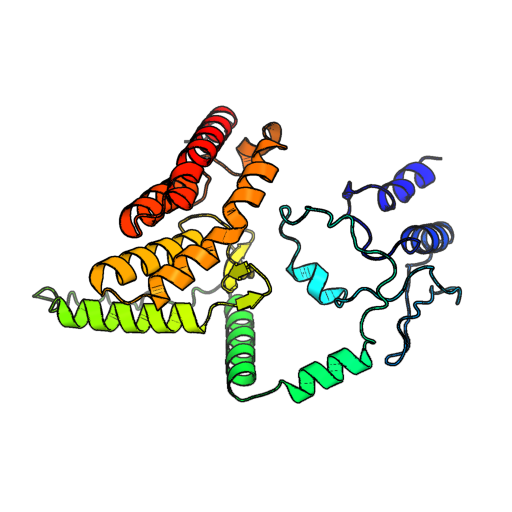 ? 2.915 1.597 7.273 1.00 89.12 190 ASP A O 1
ATOM 1434 N N . LEU A 1 191 ? 3.820 1.903 9.296 1.00 91.06 191 LEU A N 1
ATOM 1435 C CA . LEU A 1 191 ? 2.552 2.247 9.937 1.00 91.06 191 LEU A CA 1
ATOM 1436 C C . LEU A 1 191 ? 2.074 3.666 9.595 1.00 91.06 191 LEU A C 1
ATOM 1438 O O . LEU A 1 191 ? 0.870 3.904 9.516 1.00 91.06 191 LEU A O 1
ATOM 1442 N N . ALA A 1 192 ? 2.994 4.621 9.439 1.00 86.25 192 ALA A N 1
ATOM 1443 C CA . ALA A 1 192 ? 2.659 6.039 9.340 1.00 86.25 192 ALA A CA 1
ATOM 1444 C C . ALA A 1 192 ? 2.266 6.474 7.924 1.00 86.25 192 ALA A C 1
ATOM 1446 O O . ALA A 1 192 ? 1.281 7.191 7.748 1.00 86.25 192 ALA A O 1
ATOM 1447 N N . GLY A 1 193 ? 3.048 6.066 6.927 1.00 84.56 193 GLY A N 1
ATOM 1448 C CA . GLY A 1 193 ? 2.834 6.367 5.512 1.00 84.56 193 GLY A CA 1
ATOM 1449 C C . GLY A 1 193 ? 2.483 5.140 4.673 1.00 84.56 193 GLY A C 1
ATOM 1450 O O . GLY A 1 193 ? 2.259 5.277 3.467 1.00 84.56 193 GLY A O 1
ATOM 1451 N N . GLY A 1 194 ? 2.438 3.959 5.288 1.00 90.50 194 GLY A N 1
ATOM 1452 C CA . GLY A 1 194 ? 2.277 2.685 4.607 1.00 90.50 194 GLY A CA 1
ATOM 1453 C C . GLY A 1 194 ? 0.907 2.017 4.768 1.00 90.50 194 GLY A C 1
ATOM 1454 O O . GLY A 1 194 ? 0.036 2.473 5.510 1.00 90.50 194 GLY A O 1
ATOM 1455 N N . TYR A 1 195 ? 0.696 0.925 4.029 1.00 93.69 195 TYR A N 1
ATOM 1456 C CA . TYR A 1 195 ? -0.582 0.214 3.932 1.00 93.69 195 TYR A CA 1
ATOM 1457 C C . TYR A 1 195 ? -1.000 -0.485 5.238 1.00 93.69 195 TYR A C 1
ATOM 1459 O O . TYR A 1 195 ? -2.177 -0.816 5.399 1.00 93.69 195 TYR A O 1
ATOM 1467 N N . THR A 1 196 ? -0.083 -0.677 6.196 1.00 95.31 196 THR A N 1
ATOM 1468 C CA . THR A 1 196 ? -0.420 -1.258 7.508 1.00 95.31 196 THR A CA 1
ATOM 1469 C C . THR A 1 196 ? -1.234 -0.295 8.379 1.00 95.31 196 THR A C 1
ATOM 1471 O O . THR A 1 196 ? -2.060 -0.751 9.170 1.00 95.31 196 THR A O 1
ATOM 1474 N N . GLY A 1 197 ? -1.110 1.023 8.176 1.00 95.50 197 GLY A N 1
ATOM 1475 C CA . GLY A 1 197 ? -1.951 2.037 8.821 1.00 95.50 197 GLY A CA 1
ATOM 1476 C C . GLY A 1 197 ? -3.434 1.932 8.431 1.00 95.50 197 GLY A C 1
ATOM 1477 O O . GLY A 1 197 ? -4.279 1.719 9.306 1.00 95.50 197 GLY A O 1
ATOM 1478 N N . PRO A 1 198 ? -3.787 2.025 7.132 1.00 96.88 198 PRO A N 1
ATOM 1479 C CA . PRO A 1 198 ? -5.141 1.762 6.650 1.00 96.88 198 PRO A CA 1
ATOM 1480 C C . PRO A 1 198 ? -5.674 0.385 7.059 1.00 96.88 198 PRO A C 1
ATOM 1482 O O . PRO A 1 198 ? -6.835 0.291 7.452 1.00 96.88 198 PRO A O 1
ATOM 1485 N N . ALA A 1 199 ? -4.844 -0.667 7.032 1.00 97.38 199 ALA A N 1
ATOM 1486 C CA . ALA A 1 199 ? -5.251 -1.998 7.487 1.00 97.38 199 ALA A CA 1
ATOM 1487 C C . ALA A 1 199 ? -5.661 -2.001 8.971 1.00 97.38 199 ALA A C 1
ATOM 1489 O O . ALA A 1 199 ? -6.734 -2.502 9.311 1.00 97.38 199 ALA A O 1
ATOM 1490 N N . LEU A 1 200 ? -4.864 -1.376 9.846 1.00 98.19 200 LEU A N 1
ATOM 1491 C CA . LEU A 1 200 ? -5.189 -1.224 11.265 1.00 98.19 200 LEU A CA 1
ATOM 1492 C C . LEU A 1 200 ? -6.472 -0.413 11.480 1.00 98.19 200 LEU A C 1
ATOM 1494 O O . LEU A 1 200 ? -7.342 -0.819 12.252 1.00 98.19 200 LEU A O 1
ATOM 1498 N N . PHE A 1 201 ? -6.629 0.705 10.769 1.00 98.19 201 PHE A N 1
ATOM 1499 C CA . PHE A 1 201 ? -7.845 1.515 10.836 1.00 98.19 201 PHE A CA 1
ATOM 1500 C C . PHE A 1 201 ? -9.094 0.715 10.432 1.00 98.19 201 PHE A C 1
ATOM 1502 O O . PHE A 1 201 ? -10.110 0.749 11.130 1.00 98.19 201 PHE A O 1
ATOM 1509 N N . LEU A 1 202 ? -9.022 -0.032 9.328 1.00 98.38 202 LEU A N 1
ATOM 1510 C CA . LEU A 1 202 ? -10.126 -0.858 8.843 1.00 98.38 202 LEU A CA 1
ATOM 1511 C C . LEU A 1 202 ? -10.438 -2.013 9.806 1.00 98.38 202 LEU A C 1
ATOM 1513 O O . LEU A 1 202 ? -11.611 -2.299 10.037 1.00 98.38 202 LEU A O 1
ATOM 1517 N N . ALA A 1 203 ? -9.427 -2.624 10.430 1.00 98.44 203 ALA A N 1
ATOM 1518 C CA . ALA A 1 203 ? -9.626 -3.653 11.449 1.00 98.44 203 ALA A CA 1
ATOM 1519 C C . ALA A 1 203 ? -10.342 -3.108 12.697 1.00 98.44 203 ALA A C 1
ATOM 1521 O O . ALA A 1 203 ? -11.298 -3.717 13.178 1.00 98.44 203 ALA A O 1
ATOM 1522 N N . GLN A 1 204 ? -9.945 -1.924 13.177 1.00 98.31 204 GLN A N 1
ATOM 1523 C CA . GLN A 1 204 ? -10.630 -1.230 14.275 1.00 98.31 204 GLN A CA 1
ATOM 1524 C C . GLN A 1 204 ? -12.086 -0.911 13.910 1.00 98.31 204 GLN A C 1
ATOM 1526 O O . GLN A 1 204 ? -13.010 -1.152 14.689 1.00 98.31 204 GLN A O 1
ATOM 1531 N N . LEU A 1 205 ? -12.318 -0.411 12.693 1.00 98.31 205 LEU A N 1
ATOM 1532 C CA . LEU A 1 205 ? -13.663 -0.113 12.213 1.00 98.31 205 LEU A CA 1
ATOM 1533 C C . LEU A 1 205 ? -14.520 -1.382 12.093 1.00 98.31 205 LEU A C 1
ATOM 1535 O O . LEU A 1 205 ? -15.703 -1.353 12.436 1.00 98.31 205 LEU A O 1
ATOM 1539 N N . ALA A 1 206 ? -13.940 -2.499 11.653 1.00 98.19 206 ALA A N 1
ATOM 1540 C CA . ALA A 1 206 ? -14.609 -3.795 11.627 1.00 98.19 206 ALA A CA 1
ATOM 1541 C C . ALA A 1 206 ? -15.013 -4.244 13.037 1.00 98.19 206 ALA A C 1
ATOM 1543 O O . ALA A 1 206 ? -16.167 -4.613 13.240 1.00 98.19 206 ALA A O 1
ATOM 1544 N N . ALA A 1 207 ? -14.110 -4.138 14.015 1.00 97.75 207 ALA A N 1
ATOM 1545 C CA . ALA A 1 207 ? -14.382 -4.501 15.405 1.00 97.75 207 ALA A CA 1
ATOM 1546 C C . ALA A 1 207 ? -15.513 -3.654 16.022 1.00 97.75 207 ALA A C 1
ATOM 1548 O O . ALA A 1 207 ? -16.374 -4.183 16.721 1.00 97.75 207 ALA A O 1
ATOM 1549 N N . LEU A 1 208 ? -15.558 -2.352 15.716 1.00 96.88 208 LEU A N 1
ATOM 1550 C CA . LEU A 1 208 ? -16.593 -1.443 16.225 1.00 96.88 208 LEU A CA 1
ATOM 1551 C C . LEU A 1 208 ? -17.950 -1.589 15.523 1.00 96.88 208 LEU A C 1
ATOM 1553 O O . LEU A 1 208 ? -18.985 -1.289 16.115 1.00 96.88 208 LEU A O 1
ATOM 1557 N N . THR A 1 209 ? -17.966 -1.980 14.247 1.00 96.38 209 THR A N 1
ATOM 1558 C CA . THR A 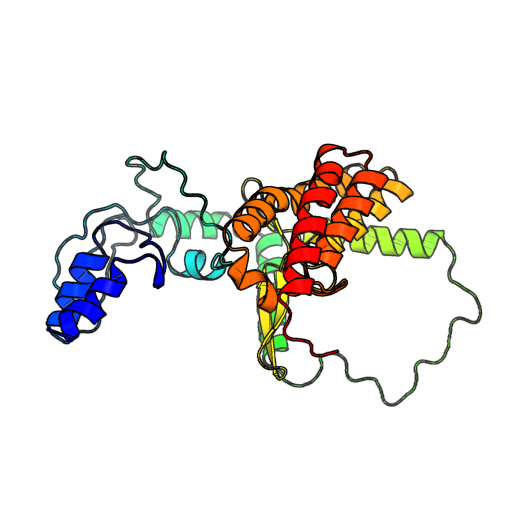1 209 ? -19.194 -1.979 13.428 1.00 96.38 209 THR A CA 1
ATOM 1559 C C . THR A 1 209 ? -19.750 -3.364 13.125 1.00 96.38 209 THR A C 1
ATOM 1561 O O . THR A 1 209 ? -20.911 -3.460 12.732 1.00 96.38 209 THR A O 1
ATOM 1564 N N . GLY A 1 210 ? -18.939 -4.414 13.253 1.00 96.06 210 GLY A N 1
ATOM 1565 C CA . GLY A 1 210 ? -19.262 -5.774 12.825 1.00 96.06 210 GLY A CA 1
ATOM 1566 C C . GLY A 1 210 ? -19.307 -5.974 11.304 1.00 96.06 210 GLY A C 1
ATOM 1567 O O . GLY A 1 210 ? -19.701 -7.043 10.846 1.00 96.06 210 GLY A O 1
ATOM 1568 N N . ALA A 1 211 ? -18.943 -4.972 10.494 1.00 96.12 211 ALA A N 1
ATOM 1569 C CA . ALA A 1 211 ? -19.030 -5.070 9.038 1.00 96.12 211 ALA A CA 1
ATOM 1570 C C . ALA A 1 211 ? -17.833 -5.841 8.446 1.00 96.12 211 ALA A C 1
ATOM 1572 O O . ALA A 1 211 ? -16.702 -5.348 8.465 1.00 96.12 211 ALA A O 1
ATOM 1573 N N . SER A 1 212 ? -18.091 -7.021 7.863 1.00 95.94 212 SER A N 1
ATOM 1574 C CA . SER A 1 212 ? -17.045 -7.931 7.356 1.00 95.94 212 SER A CA 1
ATOM 1575 C C . SER A 1 212 ? -16.162 -7.312 6.272 1.00 95.94 212 SER A C 1
ATOM 1577 O O . SER A 1 212 ? -14.957 -7.538 6.278 1.00 95.94 212 SER A O 1
ATOM 1579 N N . ARG A 1 213 ? -16.723 -6.447 5.413 1.00 95.44 213 ARG A N 1
ATOM 1580 C CA . ARG A 1 213 ? -15.988 -5.785 4.319 1.00 95.44 213 ARG A CA 1
ATOM 1581 C C . ARG A 1 213 ? -14.727 -5.043 4.776 1.00 95.44 213 ARG A C 1
ATOM 1583 O O . ARG A 1 213 ? -13.756 -4.971 4.030 1.00 95.44 213 ARG A O 1
ATOM 1590 N N . TYR A 1 214 ? -14.737 -4.480 5.987 1.00 97.88 214 TYR A N 1
ATOM 1591 C CA . TYR A 1 214 ? -13.573 -3.779 6.531 1.00 97.88 214 TYR A CA 1
ATOM 1592 C C . TYR A 1 214 ? -12.513 -4.765 7.034 1.00 97.88 214 TYR A C 1
ATOM 1594 O O . TYR A 1 214 ? -11.328 -4.551 6.799 1.00 97.88 214 TYR A O 1
ATOM 1602 N N . ALA A 1 215 ? -12.931 -5.872 7.658 1.00 97.06 215 ALA A N 1
ATOM 1603 C CA . ALA A 1 215 ? -12.025 -6.941 8.074 1.00 97.06 215 ALA A CA 1
ATOM 1604 C C . ALA A 1 215 ? -11.375 -7.632 6.864 1.00 97.06 215 ALA A C 1
ATOM 1606 O O . ALA A 1 215 ? -10.171 -7.870 6.869 1.00 97.06 215 ALA A O 1
ATOM 1607 N N . GLU A 1 216 ? -12.153 -7.907 5.815 1.00 95.12 216 GLU A N 1
ATOM 1608 C CA . GLU A 1 216 ? -11.670 -8.475 4.551 1.00 95.12 216 GLU A CA 1
ATOM 1609 C C . GLU A 1 216 ? -10.615 -7.564 3.914 1.00 95.12 216 GLU A C 1
ATOM 1611 O O . GLU A 1 216 ? -9.499 -8.007 3.657 1.00 95.12 216 GLU A O 1
ATOM 1616 N N . ALA A 1 217 ? -10.914 -6.269 3.761 1.00 94.94 217 ALA A N 1
ATOM 1617 C CA . ALA A 1 217 ? -9.965 -5.308 3.203 1.00 94.94 217 ALA A CA 1
ATOM 1618 C C . ALA A 1 217 ? -8.684 -5.165 4.049 1.00 94.94 217 ALA A C 1
ATOM 1620 O O . ALA A 1 217 ? -7.596 -5.035 3.490 1.00 94.94 217 ALA A O 1
ATOM 1621 N N . ALA A 1 218 ? -8.791 -5.220 5.382 1.00 96.75 218 ALA A N 1
ATOM 1622 C CA . ALA A 1 218 ? -7.631 -5.204 6.272 1.00 96.75 218 ALA A CA 1
ATOM 1623 C C . ALA A 1 218 ? -6.736 -6.442 6.079 1.00 96.75 218 ALA A C 1
ATOM 1625 O O . ALA A 1 218 ? -5.520 -6.301 5.974 1.00 96.75 218 ALA A O 1
ATOM 1626 N N . ARG A 1 219 ? -7.320 -7.645 5.985 1.00 95.38 219 ARG A N 1
ATOM 1627 C CA . ARG A 1 219 ? -6.567 -8.891 5.745 1.00 95.38 219 ARG A CA 1
ATOM 1628 C C . ARG A 1 219 ? -5.935 -8.925 4.356 1.00 95.38 219 ARG A C 1
ATOM 1630 O O . ARG A 1 219 ? -4.759 -9.259 4.222 1.00 95.38 219 ARG A O 1
ATOM 1637 N N . GLU A 1 220 ? -6.681 -8.529 3.327 1.00 94.31 220 GLU A N 1
ATOM 1638 C CA . GLU A 1 220 ? -6.161 -8.439 1.958 1.00 94.31 220 GLU A CA 1
ATOM 1639 C C . GLU A 1 220 ? -4.957 -7.486 1.876 1.00 94.31 220 GLU A C 1
ATOM 1641 O O . GLU A 1 220 ? -3.945 -7.815 1.258 1.00 94.31 220 GLU A O 1
ATOM 1646 N N . ALA A 1 221 ? -5.017 -6.334 2.552 1.00 94.94 221 ALA A N 1
ATOM 1647 C CA . ALA A 1 221 ? -3.905 -5.382 2.594 1.00 94.94 221 ALA A CA 1
ATOM 1648 C C . ALA A 1 221 ? -2.638 -5.954 3.256 1.00 94.94 221 ALA A C 1
ATOM 1650 O O . ALA A 1 221 ? -1.528 -5.561 2.904 1.00 94.94 221 ALA A O 1
ATOM 1651 N N . LEU A 1 222 ? -2.780 -6.897 4.193 1.00 95.75 222 LEU A N 1
ATOM 1652 C CA . LEU A 1 222 ? -1.657 -7.543 4.883 1.00 95.75 222 LEU A CA 1
ATOM 1653 C C . LEU A 1 222 ? -1.152 -8.815 4.186 1.00 95.75 222 LEU A C 1
ATOM 1655 O O . LEU A 1 222 ? -0.111 -9.343 4.572 1.00 95.75 222 LEU A O 1
ATOM 1659 N N . THR A 1 223 ? -1.821 -9.274 3.127 1.00 93.81 223 THR A N 1
ATOM 1660 C CA . THR A 1 223 ? -1.429 -10.476 2.367 1.00 93.81 223 THR A CA 1
ATOM 1661 C C . THR A 1 223 ? 0.019 -10.440 1.839 1.00 93.81 223 THR A C 1
ATOM 1663 O O . THR A 1 223 ? 0.665 -11.487 1.839 1.00 93.81 223 THR A O 1
ATOM 1666 N N . PRO A 1 224 ? 0.600 -9.286 1.438 1.00 91.00 224 PRO A N 1
ATOM 1667 C CA . PRO A 1 224 ? 2.005 -9.219 1.012 1.00 91.00 224 PRO A CA 1
ATOM 1668 C C . PRO A 1 224 ? 3.038 -9.341 2.146 1.00 91.00 224 PRO A C 1
ATOM 1670 O O . PRO A 1 224 ? 4.220 -9.553 1.872 1.00 91.00 224 PRO A O 1
ATOM 1673 N N . VAL A 1 225 ? 2.634 -9.177 3.412 1.00 92.94 225 VAL A N 1
ATOM 1674 C CA . VAL A 1 225 ? 3.567 -9.048 4.545 1.00 92.94 225 VAL A CA 1
ATOM 1675 C C . VAL A 1 225 ? 4.445 -10.285 4.767 1.00 92.94 225 VAL A C 1
ATOM 1677 O O . VAL A 1 225 ? 5.641 -10.086 4.961 1.00 92.94 225 VAL A O 1
ATOM 1680 N N . PRO A 1 226 ? 3.955 -11.539 4.706 1.00 93.06 226 PRO A N 1
ATOM 1681 C CA . PRO A 1 226 ? 4.815 -12.712 4.882 1.00 93.06 226 PRO A CA 1
ATOM 1682 C C . PRO A 1 226 ? 6.021 -12.716 3.932 1.00 93.06 226 PRO A C 1
ATOM 1684 O O . PRO A 1 226 ? 7.160 -12.792 4.384 1.00 93.06 226 PRO A O 1
ATOM 1687 N N . GLY A 1 227 ? 5.783 -12.509 2.630 1.00 90.25 227 GLY A N 1
ATOM 1688 C CA . GLY A 1 227 ? 6.852 -12.457 1.629 1.00 90.25 227 GLY A CA 1
ATOM 1689 C C . GLY A 1 227 ? 7.813 -11.282 1.835 1.00 90.25 227 GLY A C 1
ATOM 1690 O O . GLY A 1 227 ? 9.016 -11.421 1.614 1.00 90.25 227 GLY A O 1
ATOM 1691 N N . LEU A 1 228 ? 7.310 -10.141 2.321 1.00 90.06 228 LEU A N 1
ATOM 1692 C CA . LEU A 1 228 ? 8.159 -9.022 2.732 1.00 90.06 228 LEU A CA 1
ATOM 1693 C C . LEU A 1 228 ? 9.079 -9.420 3.895 1.00 90.06 228 LEU A C 1
ATOM 1695 O O . LEU A 1 228 ? 10.281 -9.176 3.820 1.00 90.06 228 LEU A O 1
ATOM 1699 N N . LEU A 1 229 ? 8.541 -10.026 4.957 1.00 92.12 229 LEU A N 1
ATOM 1700 C CA . LEU A 1 229 ? 9.329 -10.432 6.125 1.00 92.12 229 LEU A CA 1
ATOM 1701 C C . LEU A 1 229 ? 10.392 -11.473 5.747 1.00 92.12 229 LEU A C 1
ATOM 1703 O O . LEU A 1 229 ? 11.535 -11.348 6.188 1.00 92.12 229 LEU A O 1
ATOM 1707 N N . ASP A 1 230 ? 10.062 -12.427 4.875 1.00 90.88 230 ASP A N 1
ATOM 1708 C CA . ASP A 1 230 ? 11.018 -13.411 4.353 1.00 90.88 230 ASP A CA 1
ATOM 1709 C C . ASP A 1 230 ? 12.142 -12.741 3.544 1.00 90.88 230 ASP A C 1
ATOM 1711 O O . ASP A 1 230 ? 13.328 -13.014 3.757 1.00 90.88 230 ASP A O 1
ATOM 1715 N N . ALA A 1 231 ? 11.797 -11.799 2.659 1.00 86.75 231 ALA A N 1
ATOM 1716 C CA . ALA A 1 231 ? 12.774 -11.048 1.871 1.00 86.75 231 ALA A CA 1
ATOM 1717 C C . ALA A 1 231 ? 13.687 -10.165 2.741 1.00 86.75 231 ALA A C 1
ATOM 1719 O O . ALA A 1 231 ? 14.859 -9.963 2.416 1.00 86.75 231 ALA A O 1
ATOM 1720 N N . LEU A 1 232 ? 13.166 -9.620 3.842 1.00 87.75 232 LEU A N 1
ATOM 1721 C CA . LEU A 1 232 ? 13.953 -8.862 4.814 1.00 87.75 232 LEU A CA 1
ATOM 1722 C C . LEU A 1 232 ? 14.857 -9.765 5.647 1.00 87.75 232 LEU A C 1
ATOM 1724 O O . LEU A 1 232 ? 16.009 -9.413 5.888 1.00 87.75 232 LEU A O 1
ATOM 1728 N N . HIS A 1 233 ? 14.376 -10.946 6.027 1.00 87.44 233 HIS A N 1
ATOM 1729 C CA . HIS A 1 233 ? 15.183 -11.938 6.726 1.00 87.44 233 HIS A CA 1
ATOM 1730 C C . HIS A 1 233 ? 16.395 -12.381 5.894 1.00 87.44 233 HIS A C 1
ATOM 1732 O O . HIS A 1 233 ? 17.498 -12.484 6.426 1.00 87.44 233 HIS A O 1
ATOM 1738 N N . GLY A 1 234 ? 16.221 -12.550 4.579 1.00 84.62 234 GLY A N 1
ATOM 1739 C CA . GLY A 1 234 ? 17.313 -12.855 3.648 1.00 84.62 234 GLY A CA 1
ATOM 1740 C C . GLY A 1 234 ? 18.322 -11.718 3.425 1.00 84.62 234 GLY A C 1
ATOM 1741 O O . GLY A 1 234 ? 19.362 -11.954 2.815 1.00 84.62 234 GLY A O 1
ATOM 1742 N N . ARG A 1 235 ? 18.041 -10.498 3.906 1.00 82.88 235 ARG A N 1
ATOM 1743 C CA . ARG A 1 235 ? 18.900 -9.304 3.775 1.00 82.88 235 ARG A CA 1
ATOM 1744 C C . ARG A 1 235 ? 19.167 -8.651 5.132 1.00 82.88 235 ARG A C 1
ATOM 1746 O O . ARG A 1 235 ? 19.121 -7.428 5.261 1.00 82.88 235 ARG A O 1
ATOM 1753 N N . ALA A 1 236 ? 19.413 -9.473 6.151 1.00 75.31 236 ALA A N 1
ATOM 1754 C CA . ALA A 1 236 ? 19.584 -9.015 7.528 1.00 75.31 236 ALA A CA 1
ATOM 1755 C C . ALA A 1 236 ? 20.660 -7.916 7.682 1.00 75.31 236 ALA A C 1
ATOM 1757 O O . ALA A 1 236 ? 20.492 -7.004 8.488 1.00 75.31 236 ALA A O 1
ATOM 1758 N N . ASP A 1 237 ? 21.710 -7.956 6.860 1.00 74.12 237 ASP A N 1
ATOM 1759 C CA . ASP A 1 237 ? 22.824 -7.001 6.897 1.00 74.12 237 ASP A CA 1
ATOM 1760 C C . ASP A 1 237 ? 22.447 -5.586 6.400 1.00 74.12 237 ASP A C 1
ATOM 1762 O O . ASP A 1 237 ? 23.168 -4.626 6.656 1.00 74.12 237 ASP A O 1
ATOM 1766 N N . GLU A 1 238 ? 21.306 -5.426 5.717 1.00 76.50 238 GLU A N 1
ATOM 1767 C CA . GLU A 1 238 ? 20.824 -4.144 5.170 1.00 76.50 238 GLU A CA 1
ATOM 1768 C C . GLU A 1 238 ? 19.713 -3.506 6.030 1.00 76.50 238 GLU A C 1
ATOM 1770 O O . GLU A 1 238 ? 19.162 -2.458 5.681 1.00 76.50 238 GLU A O 1
ATOM 1775 N N . LEU A 1 239 ? 19.354 -4.125 7.163 1.00 79.69 239 LEU A N 1
ATOM 1776 C CA . LEU A 1 239 ? 18.217 -3.698 7.988 1.00 79.69 239 LEU A CA 1
ATOM 1777 C C . LEU A 1 239 ? 18.430 -2.347 8.683 1.00 79.69 239 LEU A C 1
ATOM 1779 O O . LEU A 1 239 ? 17.450 -1.647 8.936 1.00 79.69 239 LEU A O 1
ATOM 1783 N N . GLY A 1 240 ? 19.679 -1.948 8.944 1.00 71.50 240 GLY A N 1
ATOM 1784 C CA . GLY A 1 240 ? 19.995 -0.672 9.600 1.00 71.50 240 GLY A CA 1
ATOM 1785 C C . GLY A 1 240 ? 19.480 0.554 8.833 1.00 71.50 240 GLY A C 1
ATOM 1786 O O . GLY A 1 240 ? 19.117 1.551 9.444 1.00 71.50 240 GLY A O 1
ATOM 1787 N N . SER A 1 241 ? 19.359 0.476 7.500 1.00 73.00 241 SER A N 1
ATOM 1788 C CA . SER A 1 241 ? 18.791 1.561 6.679 1.00 73.00 241 SER A CA 1
ATOM 1789 C C . SER A 1 241 ? 17.257 1.585 6.641 1.00 73.00 241 SER A C 1
ATOM 1791 O O . SER A 1 241 ? 16.678 2.599 6.261 1.00 73.00 241 SER A O 1
ATOM 1793 N N . LEU A 1 242 ? 16.593 0.479 6.996 1.00 74.00 242 LEU A N 1
ATOM 1794 C CA . LEU A 1 242 ? 15.129 0.405 7.113 1.00 74.00 242 LEU A CA 1
ATOM 1795 C C . LEU A 1 242 ? 14.644 0.880 8.485 1.00 74.00 242 LEU A C 1
ATOM 1797 O O . LEU A 1 242 ? 13.545 1.420 8.599 1.00 74.00 242 LEU A O 1
ATOM 1801 N N . GLY A 1 243 ? 15.479 0.668 9.499 1.00 78.69 243 GLY A N 1
ATOM 1802 C CA . GLY A 1 243 ? 15.288 1.142 10.856 1.00 78.69 243 GLY A CA 1
ATOM 1803 C C . GLY A 1 243 ? 14.272 0.361 11.698 1.00 78.69 243 GLY A C 1
ATOM 1804 O O . GLY A 1 243 ? 13.397 -0.368 11.214 1.00 78.69 243 GLY A O 1
ATOM 1805 N N . SER A 1 244 ? 14.398 0.525 13.012 1.00 83.88 244 SER A N 1
ATOM 1806 C CA . SER A 1 244 ? 13.581 -0.115 14.050 1.00 83.88 244 SER A CA 1
ATOM 1807 C C . SER A 1 244 ? 12.313 0.673 14.410 1.00 83.88 244 SER A C 1
ATOM 1809 O O . SER A 1 244 ? 11.507 0.223 15.227 1.00 83.88 244 SER A O 1
ATOM 1811 N N . GLY A 1 245 ? 12.113 1.840 13.789 1.00 82.69 245 GLY A N 1
ATOM 1812 C CA . GLY A 1 245 ? 11.102 2.832 14.153 1.00 82.69 245 GLY A CA 1
ATOM 1813 C C . GLY A 1 245 ? 9.664 2.307 14.292 1.00 82.69 245 GLY A C 1
ATOM 1814 O O . GLY A 1 245 ? 9.192 1.461 13.531 1.00 82.69 245 GLY A O 1
ATOM 1815 N N . ALA A 1 246 ? 8.932 2.872 15.258 1.00 76.62 246 ALA A N 1
ATOM 1816 C CA . ALA A 1 246 ? 7.536 2.520 15.546 1.00 76.62 246 ALA A CA 1
ATOM 1817 C C . ALA A 1 246 ? 6.521 3.106 14.544 1.00 76.62 246 ALA A C 1
ATOM 1819 O O . ALA A 1 246 ? 5.414 2.595 14.414 1.00 76.62 246 ALA A O 1
ATOM 1820 N N . PHE A 1 247 ? 6.884 4.185 13.847 1.00 73.38 247 PHE A N 1
ATOM 1821 C CA . PHE A 1 247 ? 6.018 4.866 12.877 1.00 73.38 247 PHE A CA 1
ATOM 1822 C C . PHE A 1 247 ? 6.486 4.621 11.441 1.00 73.38 247 PHE A C 1
ATOM 1824 O O . PHE A 1 247 ? 5.699 4.185 10.609 1.00 73.38 247 PHE A O 1
ATOM 1831 N N . ALA A 1 248 ? 7.778 4.835 11.189 1.00 77.38 248 ALA A N 1
ATOM 1832 C CA . ALA A 1 248 ? 8.455 4.530 9.935 1.00 77.38 248 ALA A CA 1
ATOM 1833 C C . ALA A 1 248 ? 9.550 3.489 10.217 1.00 77.38 248 ALA A C 1
ATOM 1835 O O . ALA A 1 248 ? 10.659 3.852 10.598 1.00 77.38 248 ALA A O 1
ATOM 1836 N N . GLY A 1 249 ? 9.201 2.202 10.144 1.00 83.56 249 GLY A N 1
ATOM 1837 C CA . GLY A 1 249 ? 10.122 1.104 10.445 1.00 83.56 249 GLY A CA 1
ATOM 1838 C C . GLY A 1 249 ? 9.424 -0.209 10.800 1.00 83.56 249 GLY A C 1
ATOM 1839 O O . GLY A 1 249 ? 8.194 -0.327 10.779 1.00 83.56 249 GLY A O 1
ATOM 1840 N N . LEU A 1 250 ? 10.234 -1.216 11.132 1.00 90.00 250 LEU A N 1
ATOM 1841 C CA . LEU A 1 250 ? 9.775 -2.588 11.388 1.00 90.00 250 LEU A CA 1
ATOM 1842 C C . LEU A 1 250 ? 8.954 -2.729 12.677 1.00 90.00 250 LEU A C 1
ATOM 1844 O O . LEU A 1 250 ? 8.078 -3.593 12.753 1.00 90.00 250 LEU A O 1
ATOM 1848 N N . GLY A 1 251 ? 9.179 -1.854 13.661 1.00 91.81 251 GLY A N 1
ATOM 1849 C CA . GLY A 1 251 ? 8.399 -1.822 14.896 1.00 91.81 251 GLY A CA 1
ATOM 1850 C C . GLY A 1 251 ? 6.934 -1.460 14.646 1.00 91.81 251 GLY A C 1
ATOM 1851 O O . GLY A 1 251 ? 6.037 -2.073 15.225 1.00 91.81 251 GLY A O 1
ATOM 1852 N N . GLY A 1 252 ? 6.677 -0.527 13.724 1.00 93.69 252 GLY A N 1
ATOM 1853 C CA . GLY A 1 252 ? 5.315 -0.162 13.320 1.00 93.69 252 GLY A CA 1
ATOM 1854 C C . GLY A 1 252 ? 4.570 -1.302 12.631 1.00 93.69 252 GLY A C 1
ATOM 1855 O O . GLY A 1 252 ? 3.392 -1.528 12.905 1.00 93.69 252 GLY A O 1
ATOM 1856 N N . ILE A 1 253 ? 5.278 -2.075 11.803 1.00 94.81 253 ILE A N 1
ATOM 1857 C CA . ILE A 1 253 ? 4.728 -3.272 11.152 1.00 94.81 253 ILE A CA 1
ATOM 1858 C C . ILE A 1 253 ? 4.346 -4.313 12.208 1.00 94.81 253 ILE A C 1
ATOM 1860 O O . ILE A 1 253 ? 3.226 -4.820 12.196 1.00 94.81 253 ILE A O 1
ATOM 1864 N N . ALA A 1 254 ? 5.241 -4.599 13.157 1.00 96.12 254 ALA A N 1
ATOM 1865 C CA . ALA A 1 254 ? 4.967 -5.538 14.244 1.00 96.12 254 ALA A CA 1
ATOM 1866 C C . ALA A 1 254 ? 3.754 -5.118 15.093 1.00 96.12 254 ALA A C 1
ATOM 1868 O O . ALA A 1 254 ? 2.914 -5.956 15.436 1.00 96.12 254 ALA A O 1
ATOM 1869 N N . TYR A 1 255 ? 3.639 -3.822 15.397 1.00 96.94 255 TYR A N 1
ATOM 1870 C CA . TYR A 1 255 ? 2.494 -3.267 16.114 1.00 96.94 255 TYR A CA 1
ATOM 1871 C C . TYR A 1 255 ? 1.190 -3.461 15.332 1.00 96.94 255 TYR A C 1
ATOM 1873 O O . TYR A 1 255 ? 0.230 -4.011 15.871 1.00 96.94 255 TYR A O 1
ATOM 1881 N N . ALA A 1 256 ? 1.173 -3.098 14.046 1.00 97.19 256 ALA A N 1
ATOM 1882 C CA . ALA A 1 256 ? -0.004 -3.256 13.198 1.00 97.19 256 ALA A CA 1
ATOM 1883 C C . ALA A 1 256 ? -0.465 -4.718 13.111 1.00 97.19 256 ALA A C 1
ATOM 1885 O O . ALA A 1 256 ? -1.653 -4.991 13.262 1.00 97.19 256 ALA A O 1
ATOM 1886 N N . LEU A 1 257 ? 0.463 -5.662 12.916 1.00 98.06 257 LEU A N 1
ATOM 1887 C CA . LEU A 1 257 ? 0.152 -7.095 12.855 1.00 98.06 257 LEU A CA 1
ATOM 1888 C C . LEU A 1 257 ? -0.444 -7.609 14.169 1.00 98.06 257 LEU A C 1
ATOM 1890 O O . LEU A 1 257 ? -1.433 -8.340 14.155 1.00 98.06 257 LEU A O 1
ATOM 1894 N N . THR A 1 258 ? 0.120 -7.185 15.303 1.00 98.19 258 THR A N 1
ATOM 1895 C CA . THR A 1 258 ? -0.372 -7.563 16.635 1.00 98.19 258 THR A CA 1
ATOM 1896 C C . THR A 1 258 ? -1.799 -7.071 16.857 1.00 98.19 258 THR A C 1
ATOM 1898 O O . THR A 1 258 ? -2.677 -7.845 17.248 1.00 98.19 258 THR A O 1
ATOM 1901 N N . GLU A 1 259 ? -2.045 -5.791 16.578 1.00 98.25 259 GLU A N 1
ATOM 1902 C CA . GLU A 1 259 ? -3.354 -5.174 16.772 1.00 98.25 259 GLU A CA 1
ATOM 1903 C C . GLU A 1 259 ? -4.394 -5.753 15.809 1.00 98.25 259 GLU A C 1
ATOM 1905 O O . GLU A 1 259 ? -5.462 -6.175 16.246 1.00 98.25 259 GLU A O 1
ATOM 1910 N N . VAL A 1 260 ? -4.088 -5.847 14.510 1.00 98.25 260 VAL A N 1
ATOM 1911 C CA . VAL A 1 260 ? -5.021 -6.389 13.509 1.00 98.25 260 VAL A CA 1
ATOM 1912 C C . VAL A 1 260 ? -5.342 -7.856 13.793 1.00 98.25 260 VAL A C 1
ATOM 1914 O O . VAL A 1 260 ? -6.518 -8.227 13.797 1.00 98.25 260 VAL A O 1
ATOM 1917 N N . GLY A 1 261 ? -4.329 -8.680 14.079 1.00 97.81 261 GLY A N 1
ATOM 1918 C CA . GLY A 1 261 ? -4.522 -10.088 14.427 1.00 97.81 261 GLY A CA 1
ATOM 1919 C C . GLY A 1 261 ? -5.395 -10.261 15.672 1.00 97.81 261 GLY A C 1
ATOM 1920 O O . GLY A 1 261 ? -6.295 -11.101 15.691 1.00 97.81 261 GLY A O 1
ATOM 1921 N N . THR A 1 262 ? -5.212 -9.407 16.683 1.00 98.12 262 THR A N 1
ATOM 1922 C CA . THR A 1 262 ? -6.026 -9.424 17.909 1.00 98.12 262 THR A CA 1
ATOM 1923 C C . THR A 1 262 ? -7.465 -8.970 17.652 1.00 98.12 262 THR A C 1
ATOM 1925 O O . THR A 1 262 ? -8.403 -9.664 18.042 1.00 98.12 262 THR A O 1
ATOM 1928 N N . LEU A 1 263 ? -7.657 -7.836 16.970 1.00 98.06 263 LEU A N 1
ATOM 1929 C CA . LEU A 1 263 ? -8.976 -7.251 16.691 1.00 98.06 263 LEU A CA 1
ATOM 1930 C C . LEU A 1 263 ? -9.851 -8.166 15.832 1.00 98.06 263 LEU A C 1
ATOM 1932 O O . LEU A 1 263 ? -11.061 -8.238 16.040 1.00 98.06 263 LEU A O 1
ATOM 1936 N N . LEU A 1 264 ? -9.245 -8.856 14.864 1.00 97.31 264 LEU A N 1
ATOM 1937 C CA . LEU A 1 264 ? -9.956 -9.715 13.916 1.00 97.31 264 LEU A CA 1
ATOM 1938 C C . LEU A 1 264 ? -9.967 -11.195 14.318 1.00 97.31 264 LEU A C 1
ATOM 1940 O O . LEU A 1 264 ? -10.525 -12.009 13.577 1.00 97.31 264 LEU A O 1
ATOM 1944 N N . GLY A 1 265 ? -9.343 -11.550 15.448 1.00 96.62 265 GLY A N 1
ATOM 1945 C CA . GLY A 1 265 ? -9.169 -12.940 15.878 1.00 96.62 265 GLY A CA 1
ATOM 1946 C C . GLY A 1 265 ? -8.401 -13.791 14.862 1.00 96.62 265 GLY A C 1
ATOM 1947 O O . GLY A 1 265 ? -8.665 -14.986 14.733 1.00 96.62 265 GLY A O 1
ATOM 1948 N N . ASP A 1 266 ? -7.496 -13.170 14.109 1.00 96.75 266 ASP A N 1
ATOM 1949 C CA . ASP A 1 266 ? -6.758 -13.786 13.014 1.00 96.75 266 ASP A CA 1
ATOM 1950 C C . ASP A 1 266 ? -5.370 -14.221 13.493 1.00 96.75 266 ASP A C 1
ATOM 1952 O O . ASP A 1 266 ? -4.456 -13.409 13.666 1.00 96.75 266 ASP A O 1
ATOM 1956 N N . ARG A 1 267 ? -5.232 -15.526 13.743 1.00 96.62 267 ARG A N 1
ATOM 1957 C CA . ARG A 1 267 ? -3.979 -16.112 14.226 1.00 96.62 267 ARG A CA 1
ATOM 1958 C C . ARG A 1 267 ? -2.871 -16.072 13.187 1.00 96.62 267 ARG A C 1
ATOM 1960 O O . ARG A 1 267 ? -1.727 -15.883 13.575 1.00 96.62 267 ARG A O 1
ATOM 1967 N N . GLU A 1 268 ? -3.198 -16.204 11.905 1.00 95.75 268 GLU A N 1
ATOM 1968 C CA . GLU A 1 268 ? -2.185 -16.189 10.849 1.00 95.75 268 GLU A CA 1
ATOM 1969 C C . GLU A 1 268 ? -1.512 -14.818 10.789 1.00 95.75 268 GLU A C 1
ATOM 1971 O O . GLU A 1 268 ? -0.288 -14.734 10.756 1.00 95.75 268 GLU A O 1
ATOM 1976 N N . VAL A 1 269 ? -2.297 -13.740 10.882 1.00 96.25 269 VAL A N 1
ATOM 1977 C CA . VAL A 1 269 ? -1.760 -12.373 10.963 1.00 96.25 269 VAL A CA 1
ATOM 1978 C C . VAL A 1 269 ? -0.987 -12.151 12.265 1.00 96.25 269 VAL A C 1
ATOM 1980 O O . VAL A 1 269 ? 0.093 -11.559 12.247 1.00 96.25 269 VAL A O 1
ATOM 1983 N N . LEU A 1 270 ? -1.511 -12.632 13.396 1.00 97.19 270 LEU A N 1
ATOM 1984 C CA . LEU A 1 270 ? -0.871 -12.455 14.701 1.00 97.19 270 LEU A CA 1
ATOM 1985 C C . LEU A 1 270 ? 0.492 -13.162 14.785 1.00 97.19 270 LEU A C 1
ATOM 1987 O O . LEU A 1 270 ? 1.440 -12.604 15.339 1.00 97.19 270 LEU A O 1
ATOM 1991 N N . ASP A 1 271 ? 0.621 -14.351 14.198 1.00 97.69 271 ASP A N 1
ATOM 1992 C CA . ASP A 1 271 ? 1.864 -15.129 14.205 1.00 97.69 271 ASP A CA 1
ATOM 1993 C C . ASP A 1 271 ? 3.001 -14.425 13.433 1.00 97.69 271 ASP A C 1
ATOM 1995 O O . ASP A 1 271 ? 4.180 -14.627 13.744 1.00 97.69 271 ASP A O 1
ATOM 1999 N N . LEU A 1 272 ? 2.674 -13.519 12.499 1.00 97.00 272 LEU A N 1
ATOM 2000 C CA . LEU A 1 272 ? 3.648 -12.682 11.781 1.00 97.00 272 LEU A CA 1
ATOM 2001 C C . LEU A 1 272 ? 4.273 -11.588 12.660 1.00 97.00 272 LEU A C 1
ATOM 2003 O O . LEU A 1 272 ? 5.357 -11.089 12.336 1.00 97.00 272 LEU A O 1
ATOM 2007 N N . ALA A 1 273 ? 3.650 -11.231 13.789 1.00 96.56 273 ALA A N 1
ATOM 2008 C CA . ALA A 1 273 ? 4.200 -10.232 14.701 1.00 96.56 273 ALA A CA 1
ATOM 2009 C C . ALA A 1 273 ? 5.557 -10.675 15.273 1.00 96.56 273 ALA A C 1
ATOM 2011 O O . ALA A 1 273 ? 6.481 -9.872 15.369 1.00 96.56 273 ALA A O 1
ATOM 2012 N N . GLY A 1 274 ? 5.727 -11.964 15.589 1.00 96.38 274 GLY A N 1
ATOM 2013 C CA . GLY A 1 274 ? 6.983 -12.503 16.122 1.00 96.38 274 GLY A CA 1
ATOM 2014 C C . GLY A 1 274 ? 8.186 -12.310 15.180 1.00 96.38 274 GLY A C 1
ATOM 2015 O O . GLY A 1 274 ? 9.199 -11.745 15.604 1.00 96.38 274 GLY A O 1
ATOM 2016 N N . PRO A 1 275 ? 8.115 -12.770 13.915 1.00 95.44 275 PRO A N 1
ATOM 2017 C CA . PRO A 1 275 ? 9.117 -12.467 12.894 1.00 95.44 275 PRO A CA 1
ATOM 2018 C C . PRO A 1 275 ? 9.382 -10.965 12.719 1.00 95.44 275 PRO A C 1
ATOM 2020 O O . PRO A 1 275 ? 10.547 -10.565 12.712 1.00 95.44 275 PRO A O 1
ATOM 2023 N N . ALA A 1 276 ? 8.338 -10.132 12.655 1.00 94.81 276 ALA A N 1
ATOM 2024 C CA . ALA A 1 276 ? 8.487 -8.683 12.509 1.00 94.81 276 ALA A CA 1
ATOM 2025 C C . ALA A 1 276 ? 9.226 -8.042 13.701 1.00 94.81 276 ALA A C 1
ATOM 2027 O O . ALA A 1 276 ? 10.135 -7.239 13.496 1.00 94.81 276 ALA A O 1
ATOM 2028 N N . VAL A 1 277 ? 8.922 -8.450 14.941 1.00 95.50 277 VAL A N 1
ATOM 2029 C CA . VAL A 1 277 ? 9.639 -7.996 16.148 1.00 95.50 277 VAL A CA 1
ATOM 2030 C C . VAL A 1 277 ? 11.114 -8.380 16.086 1.00 95.50 277 VAL A C 1
ATOM 2032 O O . VAL A 1 277 ? 11.971 -7.544 16.359 1.00 95.50 277 VAL A O 1
ATOM 2035 N N . ARG A 1 278 ? 11.442 -9.619 15.693 1.00 94.56 278 ARG A N 1
ATOM 2036 C CA . ARG A 1 278 ? 12.847 -10.052 15.582 1.00 94.56 278 ARG A CA 1
ATOM 2037 C C . ARG A 1 278 ? 13.620 -9.219 14.564 1.00 94.56 278 ARG A C 1
ATOM 2039 O O . ARG A 1 278 ? 14.743 -8.815 14.852 1.00 94.56 278 ARG A O 1
ATOM 2046 N N . LEU A 1 279 ? 13.014 -8.939 13.410 1.00 92.62 279 LEU A N 1
ATOM 2047 C CA . LEU A 1 279 ? 13.600 -8.063 12.396 1.00 92.62 279 LEU A CA 1
ATOM 2048 C C . LEU A 1 279 ? 13.755 -6.631 12.916 1.00 92.62 279 LEU A C 1
ATOM 2050 O O . LEU A 1 279 ? 14.794 -6.024 12.694 1.00 92.62 279 LEU A O 1
ATOM 2054 N N . SER A 1 280 ? 12.777 -6.116 13.663 1.00 92.12 280 SER A N 1
ATOM 2055 C CA . SER A 1 280 ? 12.870 -4.800 14.302 1.00 92.12 280 SER A CA 1
ATOM 2056 C C . SER A 1 280 ? 14.009 -4.724 15.321 1.00 92.12 280 SER A C 1
ATOM 2058 O O . SER A 1 280 ? 14.724 -3.727 15.357 1.00 92.12 280 SER A O 1
ATOM 2060 N N . CYS A 1 281 ? 14.210 -5.766 16.134 1.00 91.38 281 CYS A N 1
ATOM 2061 C CA . CYS A 1 281 ? 15.337 -5.840 17.065 1.00 91.38 281 CYS A CA 1
ATOM 2062 C C . CYS A 1 281 ? 16.679 -5.917 16.327 1.00 91.38 281 CYS A C 1
ATOM 2064 O O . CYS A 1 281 ? 17.630 -5.255 16.732 1.00 91.38 281 CYS A O 1
ATOM 2066 N N . ALA A 1 282 ? 16.756 -6.704 15.249 1.00 89.94 282 ALA A N 1
ATOM 2067 C CA . ALA A 1 282 ? 17.954 -6.798 14.420 1.00 89.94 282 ALA A CA 1
ATOM 2068 C C . ALA A 1 282 ? 18.285 -5.455 13.752 1.00 89.94 282 ALA A C 1
ATOM 2070 O O . ALA A 1 282 ? 19.433 -5.025 13.796 1.00 89.94 282 ALA A O 1
ATOM 2071 N N . ALA A 1 283 ? 17.277 -4.762 13.213 1.00 88.56 283 ALA A N 1
ATOM 2072 C CA . ALA A 1 283 ? 17.429 -3.419 12.663 1.00 88.56 283 ALA A CA 1
ATOM 2073 C C . ALA A 1 283 ? 17.944 -2.440 13.723 1.00 88.56 283 ALA A C 1
ATOM 2075 O O . ALA A 1 283 ? 18.922 -1.752 13.472 1.00 88.56 283 ALA A O 1
ATOM 2076 N N . GLY A 1 284 ? 17.368 -2.448 14.930 1.00 87.06 284 GLY A N 1
ATOM 2077 C CA . GLY A 1 284 ? 17.802 -1.567 16.020 1.00 87.06 284 GLY A CA 1
ATOM 2078 C C . GLY A 1 284 ? 19.226 -1.835 16.511 1.00 87.06 284 GLY A C 1
ATOM 2079 O O . GLY A 1 284 ? 19.905 -0.922 16.963 1.00 87.06 284 GLY A O 1
ATOM 2080 N N . ALA A 1 285 ? 19.710 -3.075 16.397 1.00 87.06 285 ALA A N 1
ATOM 2081 C CA . ALA A 1 285 ? 21.104 -3.408 16.692 1.00 87.06 285 ALA A CA 1
ATOM 2082 C C . ALA A 1 285 ? 22.077 -2.978 15.576 1.00 87.06 285 ALA A C 1
ATOM 2084 O O . ALA A 1 285 ? 23.264 -2.806 15.844 1.00 87.06 285 ALA A O 1
ATOM 2085 N N . ALA A 1 286 ? 21.581 -2.840 14.344 1.00 84.06 286 ALA A N 1
ATOM 2086 C CA . ALA A 1 286 ? 22.340 -2.441 13.161 1.00 84.06 286 ALA A CA 1
ATOM 2087 C C . ALA A 1 286 ? 22.252 -0.933 12.856 1.00 84.06 286 ALA A C 1
ATOM 2089 O O . ALA A 1 286 ? 22.935 -0.455 11.953 1.00 84.06 286 ALA A O 1
ATOM 2090 N N . GLU A 1 287 ? 21.404 -0.186 13.568 1.00 82.12 287 GLU A N 1
ATOM 2091 C CA . GLU A 1 287 ? 21.329 1.270 13.477 1.00 82.12 287 GLU A CA 1
ATOM 2092 C C . GLU A 1 287 ? 22.607 1.886 14.067 1.00 82.12 287 GLU A C 1
ATOM 2094 O O . GLU A 1 287 ? 22.878 1.785 15.266 1.00 82.12 287 GLU A O 1
ATOM 2099 N N . ASP A 1 288 ? 23.391 2.560 13.223 1.00 67.75 288 ASP A N 1
ATOM 2100 C CA . ASP A 1 288 ? 24.465 3.436 13.684 1.00 67.75 288 ASP A CA 1
ATOM 2101 C C . ASP A 1 288 ? 23.818 4.584 14.467 1.00 67.75 288 ASP A C 1
ATOM 2103 O O . ASP A 1 288 ? 23.178 5.463 13.890 1.00 67.75 288 ASP A O 1
ATOM 2107 N N . GLY A 1 289 ? 23.918 4.522 15.797 1.00 55.62 289 GLY A N 1
ATOM 2108 C CA . GLY A 1 289 ? 23.164 5.362 16.722 1.00 55.62 289 GLY A CA 1
ATOM 2109 C C . GLY A 1 289 ? 23.120 6.843 16.339 1.00 55.62 289 GLY A C 1
ATOM 2110 O O . GLY A 1 289 ? 24.077 7.581 16.558 1.00 55.62 289 GLY A O 1
ATOM 2111 N N . TYR A 1 290 ? 21.956 7.278 15.866 1.00 46.28 290 TYR A N 1
ATOM 2112 C CA . TYR A 1 290 ? 21.502 8.661 15.923 1.00 46.28 290 TYR A CA 1
ATOM 2113 C C . TYR A 1 290 ? 20.126 8.664 16.588 1.00 46.28 290 TYR A C 1
ATOM 2115 O O . TYR A 1 290 ? 19.089 8.586 15.932 1.00 46.28 290 TYR A O 1
ATOM 2123 N N . GLY A 1 291 ? 20.157 8.679 17.923 1.00 42.78 291 GLY A N 1
ATOM 2124 C CA . GLY A 1 291 ? 19.071 9.255 18.714 1.00 42.78 291 GLY A CA 1
ATOM 2125 C C . GLY A 1 291 ? 19.102 10.777 18.661 1.00 42.78 291 GLY A C 1
ATOM 2126 O O . GLY A 1 291 ? 20.169 11.338 18.314 1.00 42.78 291 GLY A O 1
#

Foldseek 3Di:
DVLVVVLCCLVPCPVHDDLFPQLSVLCSVCVVVVHHWDWDDDQQFQWIAIPVGDTGPGGNHLDDPVVVVQVPPVQPPPPPPPPPPDRHGGNNVVVVVVVVPDDPLVVVLVVVVVVVQVVQADLDDPDDPPPDPPDPPPPDDDDVVVVLVVLVVVLVVQLSQWDDDDLATWHFFWDQDPVGGTDTGTADLFCAGHLLVQLLSLLVSCLVPVDVSSLVNSVSNCSCVVSRLVSCVVVLLPLLVQALDCGRHLVVNLVSLCNSCVSSVPVVSNVSSVSSNVSSVSNHVNHPDDD

Inte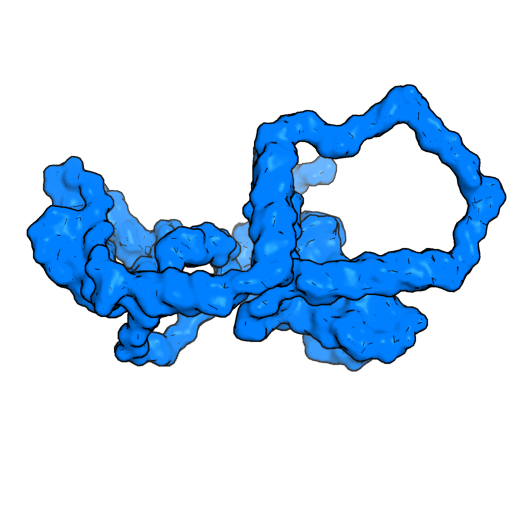rPro domains:
  IPR007822 Lanthionine synthetase C-like [PF05147] (186-268)
  IPR012341 Six-hairpin glycosidase-like superfamily [G3DSA:1.50.10.10] (110-288)

pLDDT: mean 79.62, std 17.59, range [29.38, 98.44]

Organism: NCBI:txid2706086

Sequence (291 aa):
TERHRVLSLLRTPLLGVPALPGVEDEEVAELWSGDVPVFGTRPGSTELWSGTGRTVAGAAPDRPSYDTARDRSPHDRAADPAAGDAVGPTGLARVEAKVRAMDTVDRQDQERIIRAAMVSTSPEPPHRAAPGGRSRSAATAPEPEQLLSAARSVGDQLVSLAYRHGSRTNWIGLELLGERYWRLTPMAADLAGGYTGPALFLAQLAALTGASRYAEAAREALTPVPGLLDALHGRADELGSLGSGAFAGLGGIAYALTEVGTLLGDREVLDLAGPAVRLSCAAGAAEDGYG